Protein AF-A0A2J6S8V2-F1 (afdb_monomer_lite)

InterPro domains:
  IPR010730 Heterokaryon incompatibility [PF06985] (46-159)

Organism: Hyaloscypha variabilis (strain UAMH 11265 / GT02V1 / F) (NCBI:txid1149755)

Secondary structure (DSSP, 8-state):
-HHHHHH-HHHHS-SSSSPPBPPSEEEE-SSSS-EEEE-TT-B---EEEE----SSSSPPP---TTTHHHHHH---GGGS-HHHHHHHHHHHHTT--EEE-HHHHS-PPPPTTSPP-HHHHHHHHHHHTTHHHHHHH-SEEEE-TT-SSTTS-TTPPP-SSS-GGGGSHHHHHHHHH-SEEEEE-SS-EEEEESSEEEESS-TT-EESPPTTS---HHHHHHHHHTT---PPPS-PPPPHHHHHHHTT-

Structure (mmCIF, N/CA/C/O backbone):
data_AF-A0A2J6S8V2-F1
#
_entry.id   AF-A0A2J6S8V2-F1
#
loop_
_atom_site.group_PDB
_atom_site.id
_atom_site.type_symbol
_atom_site.label_atom_id
_atom_site.label_alt_id
_atom_site.label_comp_id
_atom_site.label_asym_id
_atom_site.label_entity_id
_atom_site.label_seq_id
_atom_site.pdbx_PDB_ins_code
_atom_site.Cartn_x
_atom_site.Cartn_y
_atom_site.Cartn_z
_atom_site.occupancy
_atom_site.B_iso_or_equiv
_atom_site.auth_seq_id
_atom_site.auth_comp_id
_atom_site.auth_asym_id
_atom_site.auth_atom_id
_atom_site.pdbx_PDB_model_num
ATOM 1 N N . MET A 1 1 ? -13.272 0.754 9.886 1.00 77.00 1 MET A N 1
ATOM 2 C CA . MET A 1 1 ? -12.650 1.834 9.078 1.00 77.00 1 MET A CA 1
ATOM 3 C C . MET A 1 1 ? -13.539 3.072 8.961 1.00 77.00 1 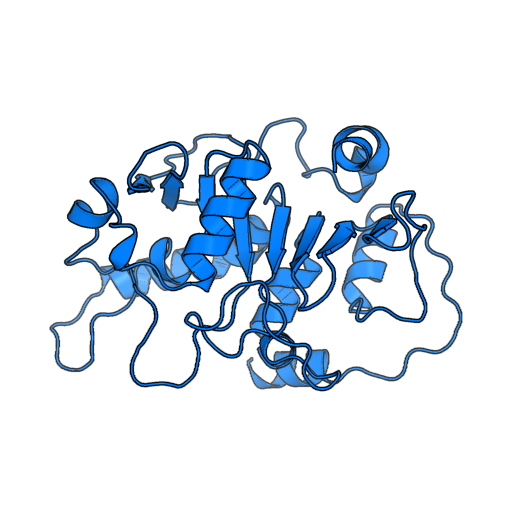MET A C 1
ATOM 5 O O . MET A 1 1 ? -13.073 4.147 9.320 1.00 77.00 1 MET A O 1
ATOM 9 N N . GLU A 1 2 ? -14.791 2.943 8.513 1.00 79.19 2 GLU A N 1
ATOM 10 C CA . GLU A 1 2 ? -15.735 4.069 8.348 1.00 79.19 2 GLU A CA 1
ATOM 11 C C . GLU A 1 2 ? -15.916 4.900 9.621 1.00 79.19 2 GLU A C 1
ATOM 13 O O . GLU A 1 2 ? -15.729 6.113 9.585 1.00 79.19 2 GLU A O 1
ATOM 18 N N . LYS A 1 3 ? -16.125 4.235 10.764 1.00 80.75 3 LYS A N 1
ATOM 19 C CA . LYS A 1 3 ? -16.177 4.874 12.086 1.00 80.75 3 LYS A CA 1
ATOM 20 C C . LYS A 1 3 ? -14.995 5.819 12.336 1.00 80.75 3 LYS A C 1
ATOM 22 O O . LYS A 1 3 ? -15.173 6.964 12.716 1.00 80.75 3 LYS A O 1
ATOM 27 N N . CYS A 1 4 ? -13.772 5.392 12.024 1.00 83.00 4 CYS A N 1
ATOM 28 C CA . CYS A 1 4 ? -12.574 6.223 12.179 1.00 83.00 4 CYS A CA 1
ATOM 29 C C . CYS A 1 4 ? -12.522 7.399 11.188 1.00 83.00 4 CYS A C 1
ATOM 31 O O . CYS A 1 4 ? -12.012 8.465 11.527 1.00 83.00 4 CYS A O 1
ATOM 33 N N . LEU A 1 5 ? -13.038 7.234 9.966 1.00 81.19 5 LEU A N 1
ATOM 34 C CA . LEU A 1 5 ? -13.148 8.334 8.998 1.00 81.19 5 LEU A CA 1
ATOM 35 C C . LEU A 1 5 ? -14.195 9.378 9.418 1.00 81.19 5 LEU A C 1
ATOM 37 O O . LEU A 1 5 ? -14.073 10.542 9.042 1.00 81.19 5 LEU A O 1
ATOM 41 N N . GLN A 1 6 ? -15.210 8.977 10.184 1.00 81.38 6 GLN A N 1
ATOM 42 C CA . GLN A 1 6 ? -16.298 9.845 10.633 1.00 81.38 6 GLN A CA 1
ATOM 43 C C . GLN A 1 6 ? -15.996 10.503 11.984 1.00 81.38 6 GLN A C 1
ATOM 45 O O . GLN A 1 6 ? -16.095 11.723 12.097 1.00 81.38 6 GLN A O 1
ATOM 50 N N . GLU A 1 7 ? -15.570 9.712 12.968 1.00 83.06 7 GLU A N 1
ATOM 51 C CA . GLU A 1 7 ? -15.480 10.106 14.379 1.00 83.06 7 GLU A CA 1
ATOM 52 C C . GLU A 1 7 ? -14.063 10.509 14.803 1.00 83.06 7 GLU A C 1
ATOM 54 O O . GLU A 1 7 ? -13.894 11.387 15.642 1.00 83.06 7 GLU A O 1
ATOM 59 N N . HIS A 1 8 ? -13.015 9.927 14.209 1.00 80.19 8 HIS A N 1
ATOM 60 C CA . HIS A 1 8 ? -11.628 10.180 14.628 1.00 80.19 8 HIS A CA 1
ATOM 61 C C . HIS A 1 8 ? -10.922 11.232 13.763 1.00 80.19 8 HIS A C 1
ATOM 63 O O . HIS A 1 8 ? -9.697 11.226 13.674 1.00 80.19 8 HIS A O 1
ATOM 69 N N . LYS A 1 9 ? -11.649 12.139 13.097 1.00 80.31 9 LYS A N 1
ATOM 70 C CA . LYS A 1 9 ? -11.055 13.108 12.152 1.00 80.31 9 LYS A CA 1
ATOM 71 C C . LYS A 1 9 ? -9.975 13.993 12.781 1.00 80.31 9 LYS A C 1
ATOM 73 O O . LYS A 1 9 ? -8.966 14.233 12.134 1.00 80.31 9 LYS A O 1
ATOM 78 N N . ALA A 1 10 ? -10.146 14.412 14.035 1.00 79.25 10 ALA A N 1
ATOM 79 C CA . ALA A 1 10 ? -9.168 15.258 14.726 1.00 79.25 10 ALA A CA 1
ATOM 80 C 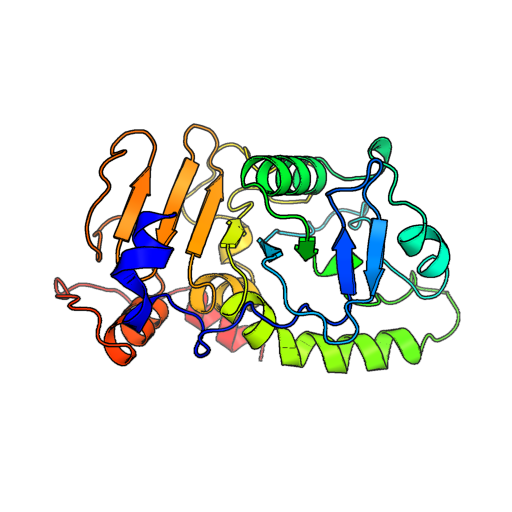C . ALA A 1 10 ? -7.798 14.572 14.918 1.00 79.25 10 ALA A C 1
ATOM 82 O O . ALA A 1 10 ? -6.769 15.235 14.868 1.00 79.25 10 ALA A O 1
ATOM 83 N N . VAL A 1 11 ? -7.783 13.242 15.082 1.00 80.50 11 VAL A N 1
ATOM 84 C CA . VAL A 1 11 ? -6.566 12.467 15.397 1.00 80.50 11 VAL A CA 1
ATOM 85 C C . VAL A 1 11 ? -6.055 11.665 14.189 1.00 80.50 11 VAL A C 1
ATOM 87 O O . VAL A 1 11 ? -4.858 11.612 13.898 1.00 80.50 11 VAL A O 1
ATOM 90 N N . CYS A 1 12 ? -6.978 11.010 13.484 1.00 80.50 12 CYS A N 1
ATOM 91 C CA . CYS A 1 12 ? -6.741 10.080 12.378 1.00 80.50 12 CYS A CA 1
ATOM 92 C C . CYS A 1 12 ? -7.087 10.670 11.000 1.00 80.50 12 CYS A C 1
ATOM 94 O O . CYS A 1 12 ? -6.970 9.970 9.987 1.00 80.50 12 CYS A O 1
ATOM 96 N N . GLY A 1 13 ? -7.606 11.897 10.936 1.00 69.81 13 GLY A N 1
ATOM 97 C CA . GLY A 1 13 ? -7.831 12.590 9.672 1.00 69.81 13 GLY A CA 1
ATOM 98 C C . GLY A 1 13 ? -6.510 12.973 9.011 1.00 69.81 13 GLY A C 1
ATOM 99 O O . GLY A 1 13 ? -5.497 13.166 9.684 1.00 69.81 13 GLY A O 1
ATOM 100 N N . ALA A 1 14 ? -6.525 13.087 7.682 1.00 57.81 14 ALA A N 1
ATOM 101 C CA . ALA A 1 14 ? -5.492 13.857 7.005 1.00 57.81 14 ALA A CA 1
ATOM 102 C C . ALA A 1 14 ? -5.584 15.306 7.502 1.00 57.81 14 ALA A C 1
ATOM 104 O O . ALA A 1 14 ? -6.670 15.780 7.833 1.00 57.81 14 ALA A O 1
ATOM 105 N N . VAL A 1 15 ? -4.467 16.031 7.499 1.00 51.06 15 VAL A N 1
ATOM 106 C CA . VAL A 1 15 ? -4.422 17.452 7.894 1.00 51.06 15 VAL A CA 1
ATOM 107 C C . VAL A 1 15 ? -5.391 18.315 7.047 1.00 51.06 15 VAL A C 1
ATOM 109 O O . VAL A 1 15 ? -5.715 19.437 7.421 1.00 51.06 15 VAL A O 1
ATOM 112 N N . SER A 1 16 ? -5.913 17.786 5.925 1.00 55.19 16 SER A N 1
ATOM 113 C CA . SER A 1 16 ? -6.876 18.444 5.035 1.00 55.19 16 SER A CA 1
ATOM 114 C C . SER A 1 16 ? -8.249 17.760 4.954 1.00 55.19 16 SER A C 1
ATOM 116 O O . SER A 1 16 ? -8.336 16.539 4.863 1.00 55.19 16 SER A O 1
ATOM 118 N N . ASN A 1 17 ? -9.310 18.565 4.793 1.00 58.75 17 ASN A N 1
ATOM 119 C CA . ASN A 1 17 ? -10.684 18.120 4.486 1.00 58.75 17 ASN A CA 1
ATOM 120 C C . ASN A 1 17 ? -10.865 17.504 3.081 1.00 58.75 17 ASN A C 1
ATOM 122 O O . ASN A 1 17 ? -11.953 17.039 2.744 1.00 58.75 17 ASN A O 1
ATOM 126 N N . PHE A 1 18 ? -9.826 17.522 2.247 1.00 64.50 18 PHE A N 1
ATOM 127 C CA . PHE A 1 18 ? -9.853 16.984 0.890 1.00 64.50 18 PHE A CA 1
ATOM 128 C C . PHE A 1 18 ? -9.202 15.599 0.832 1.00 64.50 18 PHE A C 1
ATOM 130 O O . PHE A 1 18 ? -8.339 15.299 1.661 1.00 64.50 18 PHE A O 1
ATOM 137 N N . PRO A 1 19 ? -9.545 14.767 -0.173 1.00 77.69 19 PRO A N 1
ATOM 138 C CA . PRO A 1 19 ? -8.808 13.541 -0.432 1.00 77.69 19 PRO A CA 1
ATOM 139 C C . PRO A 1 19 ? -7.309 13.833 -0.602 1.00 77.69 19 PRO A C 1
ATOM 141 O O . PRO A 1 19 ? -6.934 14.907 -1.106 1.00 77.69 19 PRO A O 1
ATOM 144 N N . PRO A 1 20 ? -6.446 12.887 -0.203 1.00 84.06 20 PRO A N 1
ATOM 145 C CA . PRO A 1 20 ? -5.012 13.087 -0.269 1.00 84.06 20 PRO A CA 1
ATOM 146 C C . PRO A 1 20 ? -4.565 13.201 -1.727 1.00 84.06 20 PRO A C 1
ATOM 148 O O . PRO A 1 20 ? -5.150 12.585 -2.625 1.00 84.06 20 PRO A O 1
ATOM 151 N N . THR A 1 21 ? -3.535 14.008 -1.970 1.00 90.19 21 THR A N 1
ATOM 152 C CA . THR A 1 21 ? -2.860 14.025 -3.270 1.00 90.19 21 THR A CA 1
ATOM 153 C C . THR A 1 21 ? -2.194 12.671 -3.476 1.00 90.19 21 THR A C 1
ATOM 155 O O . THR A 1 21 ? -1.537 12.157 -2.570 1.00 90.19 21 THR A O 1
ATOM 158 N N . LEU A 1 22 ? -2.379 12.083 -4.654 1.00 94.31 22 LEU A N 1
ATOM 159 C CA . LEU A 1 22 ? -1.731 10.829 -4.995 1.00 94.31 22 LEU A CA 1
ATOM 160 C C . LEU A 1 22 ? -0.205 11.018 -5.045 1.00 94.31 22 LEU A C 1
ATOM 162 O O . LEU A 1 22 ? 0.267 12.066 -5.502 1.00 94.31 22 LEU A O 1
ATOM 166 N N . PRO A 1 23 ? 0.566 9.993 -4.648 1.00 94.88 23 PRO A N 1
ATOM 167 C CA . PRO A 1 23 ? 1.981 9.897 -4.979 1.00 94.88 23 PRO A CA 1
ATOM 168 C C . PRO A 1 23 ? 2.248 10.118 -6.473 1.00 94.88 23 PRO A C 1
ATOM 170 O O . PRO A 1 23 ? 1.352 9.954 -7.311 1.00 94.88 23 PRO A O 1
ATOM 173 N N . LYS A 1 24 ? 3.502 10.440 -6.829 1.00 95.12 24 LYS A N 1
ATOM 174 C CA . LYS A 1 24 ? 3.907 10.695 -8.227 1.00 95.12 24 LYS A CA 1
ATOM 175 C C . LYS A 1 24 ? 3.444 9.575 -9.158 1.00 95.12 24 LYS A C 1
ATOM 177 O O . LYS A 1 24 ? 2.973 9.844 -10.263 1.00 95.12 24 LYS A O 1
ATOM 182 N N . ARG A 1 25 ? 3.531 8.329 -8.686 1.00 96.50 25 ARG A N 1
ATOM 183 C CA . ARG A 1 25 ? 2.981 7.134 -9.332 1.00 96.50 25 ARG A CA 1
ATOM 184 C C . ARG A 1 25 ? 2.253 6.267 -8.314 1.00 96.50 25 ARG A C 1
ATOM 186 O O . ARG A 1 25 ? 2.695 6.142 -7.178 1.00 96.50 25 ARG A O 1
ATOM 193 N N . VAL A 1 26 ? 1.167 5.649 -8.752 1.00 97.19 26 VAL A N 1
ATOM 194 C CA . VAL A 1 26 ? 0.395 4.640 -8.017 1.00 97.19 26 VAL A CA 1
ATOM 195 C C . VAL A 1 26 ? -0.016 3.537 -8.979 1.00 97.19 26 VAL A C 1
ATOM 197 O O . VAL A 1 26 ? -0.042 3.742 -10.184 1.00 97.19 26 VAL A O 1
ATOM 200 N N . ILE A 1 27 ? -0.376 2.371 -8.475 1.00 97.88 27 ILE A N 1
ATOM 201 C CA . ILE A 1 27 ? -0.973 1.295 -9.259 1.00 97.88 27 ILE A CA 1
ATOM 202 C C . ILE A 1 27 ? -2.484 1.525 -9.287 1.00 97.88 27 ILE A C 1
ATOM 204 O O . ILE A 1 27 ? -3.128 1.561 -8.240 1.00 97.88 27 ILE A O 1
ATOM 208 N N . ASN A 1 28 ? -3.059 1.684 -10.475 1.00 97.81 28 ASN A N 1
ATOM 209 C CA . ASN A 1 28 ? -4.493 1.590 -10.689 1.00 97.81 28 ASN A CA 1
ATOM 210 C C . ASN A 1 28 ? -4.905 0.120 -10.589 1.00 97.81 28 ASN A C 1
ATOM 212 O O . ASN A 1 28 ? -4.615 -0.676 -11.479 1.00 97.81 28 ASN A O 1
ATOM 216 N N . VAL A 1 29 ? -5.582 -0.232 -9.500 1.00 97.81 29 VAL A N 1
ATOM 217 C CA . VAL A 1 29 ? -6.100 -1.586 -9.282 1.00 97.81 29 VAL A CA 1
ATOM 218 C C . VAL A 1 29 ? -7.540 -1.740 -9.760 1.00 97.81 29 VAL A C 1
ATOM 220 O O . VAL A 1 29 ? -8.054 -2.851 -9.770 1.00 97.81 29 VAL A O 1
ATOM 223 N N . ALA A 1 30 ? -8.203 -0.654 -10.169 1.00 95.88 30 ALA A N 1
ATOM 224 C CA . ALA A 1 30 ? -9.542 -0.731 -10.749 1.00 95.88 30 ALA A CA 1
ATOM 225 C C . ALA A 1 30 ? -9.530 -1.252 -12.198 1.00 95.88 30 ALA A C 1
ATOM 227 O O . ALA A 1 30 ? -10.572 -1.673 -12.692 1.00 95.88 30 ALA A O 1
ATOM 228 N N . SER A 1 31 ? -8.378 -1.221 -12.877 1.00 93.50 31 SER A N 1
ATOM 229 C CA . SER A 1 31 ? -8.191 -1.911 -14.155 1.00 93.50 31 SER A CA 1
ATOM 230 C C . SER A 1 31 ? -7.871 -3.389 -13.941 1.00 93.50 31 SER A C 1
ATOM 232 O O . SER A 1 31 ? -7.362 -3.779 -12.885 1.00 93.50 31 SER A O 1
ATOM 234 N N . ASP A 1 32 ? -8.142 -4.197 -14.963 1.00 94.06 32 ASP A N 1
ATOM 235 C CA . ASP A 1 32 ? -7.747 -5.600 -15.008 1.00 94.06 32 ASP A CA 1
ATOM 236 C C . ASP A 1 32 ? -7.121 -5.921 -16.380 1.00 94.06 32 ASP A C 1
ATOM 238 O O . ASP A 1 32 ? -7.818 -5.830 -17.393 1.00 94.06 32 ASP A O 1
ATOM 242 N N . PRO A 1 33 ? -5.806 -6.209 -16.452 1.00 96.00 33 PRO A N 1
ATOM 243 C CA . PRO A 1 33 ? -4.849 -6.246 -15.341 1.00 96.00 33 PRO A CA 1
ATOM 244 C C . PRO A 1 33 ? -4.610 -4.860 -14.692 1.00 96.00 33 PRO A C 1
ATOM 246 O O . PRO A 1 33 ? -4.893 -3.820 -15.303 1.00 96.00 33 PRO A O 1
ATOM 249 N N . PRO A 1 34 ? -4.073 -4.804 -13.456 1.00 97.62 34 PRO A N 1
ATOM 250 C CA . PRO A 1 34 ? -3.647 -3.546 -12.843 1.00 97.62 34 PRO A CA 1
ATOM 251 C C . PRO A 1 34 ? -2.609 -2.822 -13.706 1.00 97.62 34 PRO A C 1
ATOM 253 O O . PRO A 1 34 ? -1.865 -3.465 -14.442 1.00 97.62 34 PRO A O 1
ATOM 256 N N . SER A 1 35 ? -2.501 -1.501 -13.602 1.00 97.75 35 SER A N 1
ATOM 257 C CA . SER A 1 35 ? -1.498 -0.729 -14.350 1.00 97.75 35 SER A CA 1
ATOM 258 C C . SER A 1 35 ? -0.896 0.398 -13.523 1.00 97.75 35 SER A C 1
ATOM 260 O O . SER A 1 35 ? -1.496 0.879 -12.564 1.00 97.75 35 SER A O 1
ATOM 262 N N . LEU A 1 36 ? 0.316 0.828 -13.864 1.00 97.50 36 LEU A N 1
ATOM 263 C CA . LEU A 1 36 ? 0.933 1.993 -13.245 1.00 97.50 36 LEU A CA 1
ATOM 264 C C . LEU A 1 36 ? 0.264 3.272 -13.770 1.00 97.50 36 LEU A C 1
ATOM 266 O O . LEU A 1 36 ? 0.101 3.474 -14.967 1.00 97.50 36 LEU A O 1
ATOM 270 N N . TYR A 1 37 ? -0.110 4.159 -12.866 1.00 96.88 37 TYR A N 1
ATOM 271 C CA . TYR A 1 37 ? -0.769 5.422 -13.150 1.00 96.88 37 TYR A CA 1
ATOM 272 C C . TYR A 1 37 ? 0.086 6.573 -12.625 1.00 96.88 37 TYR A C 1
ATOM 274 O O . TYR A 1 37 ? 0.479 6.593 -11.457 1.00 96.88 37 TYR A O 1
ATOM 282 N N . ILE A 1 38 ? 0.366 7.550 -13.488 1.00 95.44 38 ILE A N 1
ATOM 283 C CA . ILE A 1 38 ? 1.112 8.756 -13.119 1.00 95.44 38 ILE A CA 1
ATOM 284 C C . ILE A 1 38 ? 0.122 9.751 -12.506 1.00 95.44 38 ILE A C 1
ATOM 286 O O . ILE A 1 38 ? -0.787 10.247 -13.170 1.00 95.44 38 ILE A O 1
ATOM 290 N N . GLY A 1 39 ? 0.287 9.995 -11.206 1.00 78.81 39 GLY A N 1
ATOM 291 C CA . GLY A 1 39 ? -0.690 10.646 -10.338 1.00 78.81 39 GLY A CA 1
ATOM 292 C C . GLY A 1 39 ? -0.930 12.128 -10.615 1.00 78.81 39 GLY A C 1
ATOM 293 O O . GLY A 1 39 ? -1.979 12.621 -10.217 1.00 78.81 39 GLY A O 1
ATOM 294 N N . SER A 1 40 ? 0.004 12.825 -11.277 1.00 75.88 40 SER A N 1
ATOM 295 C CA . SER A 1 40 ? -0.051 14.235 -11.721 1.00 75.88 40 SER A CA 1
ATOM 296 C C . SER A 1 40 ? -0.999 15.155 -10.924 1.00 75.88 40 SER A C 1
ATOM 298 O O . SER A 1 40 ? -1.896 15.774 -11.490 1.00 75.88 40 SER A O 1
ATOM 300 N N . GLY A 1 41 ? -0.836 15.231 -9.595 1.00 79.88 41 GLY A N 1
ATOM 301 C CA . GLY A 1 41 ? -1.599 16.144 -8.725 1.00 79.88 41 GLY A CA 1
ATOM 302 C C . GLY A 1 41 ? -3.057 15.753 -8.438 1.00 79.88 41 GLY A C 1
ATOM 303 O O . GLY A 1 41 ? -3.764 16.488 -7.746 1.00 79.88 41 GLY A O 1
ATOM 304 N N . LYS A 1 42 ? -3.525 14.599 -8.924 1.00 91.06 42 LYS A N 1
ATOM 305 C CA . LYS A 1 42 ? -4.866 14.078 -8.642 1.00 91.06 42 LYS A CA 1
ATOM 306 C C . LYS A 1 42 ? -5.038 13.818 -7.147 1.00 91.06 42 LYS A C 1
ATOM 308 O O . LYS A 1 42 ? -4.146 13.286 -6.493 1.00 91.06 42 LYS A O 1
ATOM 313 N N . ARG A 1 43 ? -6.223 14.133 -6.623 1.00 91.25 43 ARG A N 1
ATOM 314 C CA . ARG A 1 43 ? -6.618 13.848 -5.238 1.00 91.25 43 ARG A CA 1
ATOM 315 C C . ARG A 1 43 ? -7.597 12.685 -5.192 1.00 91.25 43 ARG A C 1
ATOM 317 O O . ARG A 1 43 ? -8.661 12.754 -5.804 1.00 91.25 43 ARG A O 1
ATOM 324 N N . CYS A 1 44 ? -7.236 11.604 -4.508 1.00 91.62 44 CYS A N 1
ATOM 325 C CA . CYS A 1 44 ? -8.066 10.404 -4.407 1.00 91.62 44 CYS A CA 1
ATOM 326 C C . CYS A 1 44 ? -7.594 9.520 -3.241 1.00 91.62 44 CYS A C 1
ATOM 328 O O . CYS A 1 44 ? -6.396 9.504 -2.964 1.00 91.62 44 CYS A O 1
ATOM 330 N N . PRO A 1 45 ? -8.483 8.755 -2.582 1.00 92.56 45 PRO A N 1
ATOM 331 C CA . PRO A 1 45 ? -8.064 7.711 -1.654 1.00 92.56 45 PRO A CA 1
ATOM 332 C C . PRO A 1 45 ? -7.117 6.704 -2.316 1.00 92.56 45 PRO A C 1
ATOM 334 O O . PRO A 1 45 ? -7.339 6.279 -3.453 1.00 92.56 45 PRO A O 1
ATOM 337 N N . TYR A 1 46 ? -6.088 6.300 -1.580 1.00 95.38 46 TYR A N 1
ATOM 338 C CA . TYR A 1 46 ? -5.166 5.241 -1.976 1.00 95.38 46 TYR A CA 1
ATOM 339 C C . TYR A 1 46 ? -4.739 4.423 -0.759 1.00 95.38 46 TYR A C 1
ATOM 341 O O . TYR A 1 46 ? -4.716 4.927 0.369 1.00 95.38 46 TYR A O 1
ATOM 349 N N . ALA A 1 47 ? -4.423 3.158 -1.006 1.00 95.81 47 ALA A N 1
ATOM 350 C CA . ALA A 1 47 ? -3.787 2.272 -0.050 1.00 95.81 47 ALA A CA 1
ATOM 351 C C . ALA A 1 47 ? -2.275 2.246 -0.297 1.00 95.81 47 ALA A C 1
ATOM 353 O O . ALA A 1 47 ? -1.814 2.538 -1.403 1.00 95.81 47 ALA A O 1
ATOM 354 N N . ILE A 1 48 ? -1.506 1.869 0.714 1.00 95.56 48 ILE A N 1
ATOM 355 C CA . ILE A 1 48 ? -0.059 1.682 0.611 1.00 95.56 48 ILE A CA 1
ATOM 356 C C . ILE A 1 48 ? 0.331 0.317 1.179 1.00 95.56 48 ILE A C 1
ATOM 358 O O . ILE A 1 48 ? -0.248 -0.115 2.173 1.00 95.56 48 ILE A O 1
ATOM 362 N N . LEU A 1 49 ? 1.266 -0.387 0.538 1.00 93.50 49 LEU A N 1
ATOM 363 C CA . LEU A 1 49 ? 1.750 -1.691 0.995 1.00 93.50 49 LEU A CA 1
ATOM 364 C C . LEU A 1 49 ? 3.094 -1.553 1.718 1.00 93.50 49 LEU A C 1
ATOM 366 O O . LEU A 1 49 ? 4.110 -1.265 1.084 1.00 93.50 49 LEU A O 1
ATOM 370 N N . SER A 1 50 ? 3.107 -1.878 3.007 1.00 89.00 50 SER A N 1
ATOM 371 C CA . SER A 1 50 ? 4.325 -2.090 3.789 1.00 89.00 50 SER A CA 1
ATOM 372 C C . SER A 1 50 ? 4.689 -3.578 3.779 1.00 89.00 50 SER A C 1
ATOM 374 O O . SER A 1 50 ? 3.927 -4.433 4.242 1.00 89.00 50 SER A O 1
ATOM 376 N N . HIS A 1 51 ? 5.839 -3.912 3.188 1.00 84.62 51 HIS A N 1
ATOM 377 C CA . HIS A 1 51 ? 6.263 -5.299 2.973 1.00 84.62 51 HIS A CA 1
ATOM 378 C C . HIS A 1 51 ? 7.787 -5.449 2.944 1.00 84.62 51 HIS A C 1
ATOM 380 O O . HIS A 1 51 ? 8.523 -4.513 2.622 1.00 84.62 51 HIS A O 1
ATOM 386 N N . CYS A 1 52 ? 8.279 -6.656 3.234 1.00 77.69 52 CYS A N 1
ATOM 387 C CA . CYS A 1 52 ? 9.691 -6.995 3.098 1.00 77.69 52 CYS A CA 1
ATOM 388 C C . CYS A 1 52 ? 9.994 -7.518 1.686 1.00 77.69 52 CYS A C 1
ATOM 390 O O . CYS A 1 52 ? 9.458 -8.541 1.282 1.00 77.69 52 CYS A O 1
ATOM 392 N N . TRP A 1 53 ? 10.933 -6.880 0.980 1.00 72.50 53 TRP A N 1
ATOM 393 C CA . TRP A 1 53 ? 11.357 -7.285 -0.372 1.00 72.50 53 TRP A CA 1
ATOM 394 C C . TRP A 1 53 ? 12.081 -8.649 -0.422 1.00 72.50 53 TRP A C 1
ATOM 396 O O . TRP A 1 53 ? 12.310 -9.197 -1.498 1.00 72.50 53 TRP A O 1
ATOM 406 N N . GLY A 1 54 ? 12.499 -9.193 0.729 1.00 65.75 54 GLY A N 1
ATOM 407 C CA . GLY A 1 54 ? 13.295 -10.422 0.818 1.00 65.75 54 GLY A CA 1
ATOM 408 C C . GLY A 1 54 ? 14.792 -10.253 0.529 1.00 65.75 54 GLY A C 1
ATOM 409 O O . GLY A 1 54 ? 15.258 -9.221 0.049 1.00 65.75 54 GLY A O 1
ATOM 410 N N . ARG A 1 55 ? 15.583 -11.291 0.851 1.00 61.22 55 ARG A N 1
ATOM 411 C CA . ARG A 1 55 ? 17.044 -11.354 0.588 1.00 61.22 55 ARG A CA 1
ATOM 412 C C . ARG A 1 55 ? 17.420 -12.226 -0.619 1.00 61.22 55 ARG A C 1
ATOM 414 O O . ARG A 1 55 ? 18.597 -12.314 -0.963 1.00 61.22 55 ARG A O 1
ATOM 421 N N . ASN A 1 56 ? 16.450 -12.895 -1.240 1.00 54.16 56 ASN A N 1
ATOM 422 C CA . ASN A 1 56 ? 16.700 -13.873 -2.297 1.00 54.16 56 ASN A CA 1
ATOM 423 C C . ASN A 1 56 ? 16.933 -13.227 -3.676 1.00 54.16 56 ASN A C 1
ATOM 425 O O . ASN A 1 56 ? 16.580 -12.078 -3.931 1.00 54.16 56 ASN A O 1
ATOM 429 N N . LYS A 1 57 ? 17.539 -13.999 -4.595 1.00 46.03 57 LYS A N 1
ATOM 430 C CA . LYS A 1 57 ? 17.888 -13.582 -5.973 1.00 46.03 57 LYS A CA 1
ATOM 431 C C . LYS A 1 57 ? 16.677 -13.183 -6.835 1.00 46.03 57 LYS A C 1
ATOM 433 O O . LYS A 1 57 ? 16.852 -12.509 -7.852 1.00 46.03 57 LYS A O 1
ATOM 438 N N . LEU A 1 58 ? 15.468 -13.567 -6.428 1.00 53.25 58 LEU A N 1
ATOM 439 C CA . LEU A 1 58 ? 14.202 -13.119 -7.001 1.00 53.25 58 LEU A CA 1
ATOM 440 C C . LEU A 1 58 ? 13.837 -11.769 -6.370 1.00 53.25 58 LEU A C 1
ATOM 442 O O . LEU A 1 58 ? 13.008 -11.697 -5.472 1.00 53.25 58 LEU A O 1
ATOM 446 N N . LYS A 1 59 ? 14.521 -10.698 -6.790 1.00 58.28 59 LYS A N 1
ATOM 447 C CA . LYS A 1 59 ? 14.128 -9.336 -6.401 1.00 58.28 59 LYS A CA 1
ATOM 448 C C . LYS A 1 59 ? 12.662 -9.101 -6.800 1.00 58.28 59 LYS A C 1
ATOM 450 O O . LYS A 1 59 ? 12.276 -9.611 -7.858 1.00 58.28 59 LYS A O 1
ATOM 455 N N . PRO A 1 60 ? 11.891 -8.309 -6.033 1.00 66.88 60 PRO A N 1
ATOM 456 C CA . PRO A 1 60 ? 10.529 -7.956 -6.411 1.00 66.88 60 PRO A CA 1
ATOM 457 C C . PRO A 1 60 ? 10.467 -7.428 -7.841 1.00 66.88 60 PRO A C 1
ATOM 459 O O . PRO A 1 60 ? 11.430 -6.824 -8.345 1.00 66.88 60 PRO A O 1
ATOM 462 N N . ILE A 1 61 ? 9.324 -7.646 -8.497 1.00 86.75 61 ILE A N 1
ATOM 463 C CA . ILE A 1 61 ? 9.055 -6.947 -9.750 1.00 86.75 61 ILE A CA 1
ATOM 464 C C . ILE A 1 61 ? 9.175 -5.450 -9.486 1.00 86.75 61 ILE A C 1
ATOM 466 O O . ILE A 1 61 ? 8.710 -4.935 -8.475 1.00 86.75 61 ILE A O 1
ATOM 470 N N . ARG A 1 62 ? 9.869 -4.764 -10.385 1.00 90.50 62 ARG A N 1
ATOM 471 C CA . ARG A 1 62 ? 10.250 -3.376 -10.179 1.00 90.50 62 ARG A CA 1
ATOM 472 C C . ARG A 1 62 ? 10.100 -2.566 -11.439 1.00 90.50 62 ARG A C 1
ATOM 474 O O . ARG A 1 62 ? 10.304 -3.084 -12.545 1.00 90.50 62 ARG A O 1
ATOM 481 N N . THR A 1 63 ? 9.799 -1.296 -11.242 1.00 93.62 63 THR A N 1
ATOM 482 C CA . THR A 1 63 ? 9.747 -0.331 -12.329 1.00 93.62 63 THR A CA 1
ATOM 483 C C . THR A 1 63 ? 11.145 0.217 -12.569 1.00 93.62 63 THR A C 1
ATOM 485 O O . THR A 1 63 ? 11.801 0.692 -11.648 1.00 93.62 63 THR A O 1
ATOM 488 N N . THR A 1 64 ? 11.620 0.118 -13.802 1.00 93.25 64 THR A N 1
ATOM 489 C CA . THR A 1 64 ? 12.867 0.725 -14.281 1.00 93.25 64 THR A CA 1
ATOM 490 C C . THR A 1 64 ? 12.540 1.615 -15.470 1.00 93.25 64 THR A C 1
ATOM 492 O O . THR A 1 64 ? 11.449 1.524 -16.038 1.00 93.25 64 THR A O 1
ATOM 495 N N . SER A 1 65 ? 13.491 2.446 -15.889 1.00 91.81 65 SER A N 1
ATOM 496 C CA . SER A 1 65 ? 13.317 3.318 -17.055 1.00 91.81 65 SER A CA 1
ATOM 497 C C . SER A 1 65 ? 12.935 2.529 -18.315 1.00 91.81 65 SER A C 1
ATOM 499 O O . SER A 1 65 ? 12.128 2.988 -19.114 1.00 91.81 65 SER A O 1
ATOM 501 N N . ASP A 1 66 ? 13.433 1.294 -18.435 1.00 91.56 66 ASP A N 1
ATOM 502 C CA . ASP A 1 66 ? 13.202 0.420 -19.593 1.00 91.56 66 ASP A CA 1
ATOM 503 C C . ASP A 1 66 ? 11.772 -0.129 -19.666 1.00 91.56 66 ASP A C 1
ATOM 505 O O . ASP A 1 66 ? 11.284 -0.413 -20.753 1.00 91.56 66 ASP A O 1
ATOM 509 N N . ASN A 1 67 ? 11.103 -0.310 -18.522 1.00 93.62 67 ASN A N 1
ATOM 510 C CA . ASN A 1 67 ? 9.787 -0.954 -18.471 1.00 93.62 67 ASN A CA 1
ATOM 511 C C . ASN A 1 67 ? 8.660 -0.018 -18.016 1.00 93.62 67 ASN A C 1
ATOM 513 O O . ASN A 1 67 ? 7.505 -0.437 -18.003 1.00 93.62 67 ASN A O 1
ATOM 517 N N . LEU A 1 68 ? 8.963 1.241 -17.679 1.00 95.12 68 LEU A N 1
ATOM 518 C CA . LEU A 1 68 ? 7.990 2.221 -17.194 1.00 95.12 68 LEU A CA 1
ATOM 519 C C . LEU A 1 68 ? 6.784 2.357 -18.136 1.00 95.12 68 LEU A C 1
ATOM 521 O O . LEU A 1 68 ? 5.643 2.303 -17.683 1.00 95.12 68 LEU A O 1
ATOM 525 N N . SER A 1 69 ? 7.038 2.488 -19.441 1.00 96.75 69 SER A N 1
ATOM 526 C CA . SER A 1 69 ? 5.982 2.609 -20.457 1.00 96.75 69 SER A CA 1
ATOM 527 C C . SER A 1 69 ? 5.061 1.388 -20.477 1.00 96.75 69 SER A C 1
ATOM 529 O O . SER A 1 69 ? 3.839 1.526 -20.508 1.00 96.75 69 SER A O 1
ATOM 531 N N . ASP A 1 70 ? 5.627 0.185 -20.381 1.00 96.38 70 ASP A N 1
ATOM 532 C CA . ASP A 1 70 ? 4.843 -1.050 -20.386 1.00 96.38 70 ASP A CA 1
ATOM 533 C C . ASP A 1 70 ? 4.056 -1.229 -19.089 1.00 96.38 70 ASP A C 1
ATOM 535 O O . ASP A 1 70 ? 2.886 -1.602 -19.138 1.00 96.38 70 ASP A O 1
ATOM 539 N N . ARG A 1 71 ? 4.637 -0.853 -17.940 1.00 96.31 71 ARG A N 1
ATOM 540 C CA . ARG A 1 71 ? 3.938 -0.841 -16.645 1.00 96.31 71 ARG A CA 1
ATOM 541 C C . ARG A 1 71 ? 2.725 0.083 -16.662 1.00 96.31 71 ARG A C 1
ATOM 543 O O . ARG A 1 71 ? 1.719 -0.252 -16.041 1.00 96.31 71 ARG A O 1
ATOM 550 N N . CYS A 1 72 ? 2.795 1.207 -17.377 1.00 97.19 72 CYS A N 1
ATOM 551 C CA . CYS A 1 72 ? 1.657 2.113 -17.542 1.00 97.19 72 CYS A CA 1
ATOM 552 C C . CYS A 1 72 ? 0.517 1.512 -18.376 1.00 97.19 72 CYS A C 1
ATOM 554 O O . CYS A 1 72 ? -0.638 1.895 -18.195 1.00 97.19 72 CYS A O 1
ATOM 556 N N . LYS A 1 73 ? 0.818 0.560 -19.267 1.00 97.19 73 LYS A N 1
ATOM 557 C CA . LYS A 1 73 ? -0.200 -0.171 -20.034 1.00 97.19 73 LYS A CA 1
ATOM 558 C C . LYS A 1 73 ? -0.814 -1.282 -19.190 1.00 97.19 73 LYS A C 1
ATOM 560 O O . LYS A 1 73 ? -2.032 -1.371 -19.090 1.00 97.19 73 LYS A O 1
ATOM 565 N N . ALA A 1 74 ? 0.032 -2.116 -18.589 1.00 97.19 74 ALA A N 1
ATOM 566 C CA . ALA A 1 74 ? -0.388 -3.254 -17.788 1.00 97.19 74 ALA A CA 1
ATOM 567 C C . ALA A 1 74 ? 0.738 -3.761 -16.880 1.00 97.19 74 ALA A C 1
ATOM 569 O O . ALA A 1 74 ? 1.925 -3.746 -17.209 1.00 97.19 74 ALA A O 1
ATOM 570 N N . ILE A 1 75 ? 0.339 -4.311 -15.744 1.00 96.62 75 ILE A N 1
ATOM 571 C CA . ILE A 1 75 ? 1.146 -5.145 -14.870 1.00 96.62 75 ILE A CA 1
ATOM 572 C C . ILE A 1 75 ? 0.447 -6.506 -14.838 1.00 96.62 75 ILE A C 1
ATOM 574 O O . ILE A 1 75 ? -0.523 -6.656 -14.095 1.00 96.62 75 ILE A O 1
ATOM 578 N N . PRO A 1 76 ? 0.896 -7.480 -15.653 1.00 95.25 76 PRO A N 1
ATOM 579 C CA . PRO A 1 76 ? 0.271 -8.797 -15.699 1.00 95.25 76 PRO A CA 1
ATOM 580 C C . PRO A 1 76 ? 0.173 -9.431 -14.307 1.00 95.25 76 PRO A C 1
ATOM 582 O O . PRO A 1 76 ? 1.099 -9.327 -13.498 1.00 95.25 76 PRO A O 1
ATOM 585 N N . TRP A 1 77 ? -0.962 -10.065 -14.025 1.00 93.56 77 TRP A N 1
ATOM 586 C CA . TRP A 1 77 ? -1.268 -10.635 -12.710 1.00 93.56 77 TRP A CA 1
ATOM 587 C C . TRP A 1 77 ? -0.293 -11.755 -12.329 1.00 93.56 77 TRP A C 1
ATOM 589 O O . TRP A 1 77 ? 0.221 -11.832 -11.218 1.00 93.56 77 TRP A O 1
ATOM 599 N N . ASP A 1 78 ? 0.015 -12.581 -13.311 1.00 91.25 78 ASP A N 1
ATOM 600 C CA . ASP A 1 78 ? 0.832 -13.785 -13.279 1.00 91.25 78 ASP A CA 1
ATOM 601 C C . ASP A 1 78 ? 2.321 -13.509 -13.017 1.00 91.25 78 ASP A C 1
ATOM 603 O O . ASP A 1 78 ? 3.043 -14.399 -12.571 1.00 91.25 78 ASP A O 1
ATOM 607 N N . ILE A 1 79 ? 2.776 -12.261 -13.187 1.00 89.56 79 ILE A N 1
ATOM 608 C CA . ILE A 1 79 ? 4.118 -11.842 -12.756 1.00 89.56 79 ILE A CA 1
ATOM 609 C C . ILE A 1 79 ? 4.125 -11.160 -11.383 1.00 89.56 79 ILE A C 1
ATOM 611 O O . ILE A 1 79 ? 5.205 -10.888 -10.854 1.00 89.56 79 ILE A O 1
ATOM 615 N N . MET A 1 80 ? 2.960 -10.826 -10.815 1.00 91.12 80 MET A N 1
ATOM 616 C CA . MET A 1 80 ? 2.890 -10.234 -9.481 1.00 91.12 80 MET A CA 1
ATOM 617 C C . MET A 1 80 ? 3.189 -11.302 -8.423 1.00 91.12 80 MET A C 1
ATOM 619 O O . MET A 1 80 ? 2.552 -12.356 -8.427 1.00 91.12 80 MET A O 1
ATOM 623 N N . PRO A 1 81 ? 4.101 -11.031 -7.475 1.00 90.06 81 PRO A N 1
ATOM 624 C CA . PRO A 1 81 ? 4.278 -11.873 -6.301 1.00 90.06 81 PRO A CA 1
ATOM 625 C C . PRO A 1 81 ? 2.987 -11.997 -5.486 1.00 90.06 81 PRO A C 1
ATOM 627 O O . PRO A 1 81 ? 2.127 -11.111 -5.526 1.00 90.06 81 PRO A O 1
ATOM 630 N N . LYS A 1 82 ? 2.872 -13.065 -4.691 1.00 89.94 82 LYS A N 1
ATOM 631 C CA . LYS A 1 82 ? 1.665 -13.343 -3.903 1.00 89.94 82 LYS A CA 1
ATOM 632 C C . LYS A 1 82 ? 1.302 -12.191 -2.961 1.00 89.94 82 LYS A C 1
ATOM 634 O O . LYS A 1 82 ? 0.136 -11.814 -2.902 1.00 89.94 82 LYS A O 1
ATOM 639 N N . THR A 1 83 ? 2.286 -11.561 -2.314 1.00 90.06 83 THR A N 1
ATOM 640 C CA . THR A 1 83 ? 2.055 -10.392 -1.445 1.00 90.06 83 THR A CA 1
ATOM 641 C C . THR A 1 83 ? 1.433 -9.222 -2.213 1.00 90.06 83 THR A C 1
ATOM 643 O O . THR A 1 83 ? 0.581 -8.511 -1.686 1.00 90.06 83 THR A O 1
ATOM 646 N N . TYR A 1 84 ? 1.799 -9.035 -3.483 1.00 93.00 84 TYR A N 1
ATOM 647 C CA . TYR A 1 84 ? 1.267 -7.939 -4.298 1.00 93.00 84 TYR A CA 1
ATOM 648 C C . TYR A 1 84 ? -0.150 -8.268 -4.770 1.00 93.00 84 TYR A C 1
ATOM 650 O O . TYR A 1 84 ? -1.019 -7.401 -4.729 1.00 93.00 84 TYR A O 1
ATOM 658 N N . GLN A 1 85 ? -0.410 -9.525 -5.144 1.00 94.44 85 GLN A N 1
ATOM 659 C CA . GLN A 1 85 ? -1.755 -10.003 -5.481 1.00 94.44 85 GLN A CA 1
ATOM 660 C C . GLN A 1 85 ? -2.727 -9.846 -4.302 1.00 94.44 85 GLN A C 1
ATOM 662 O O . GLN A 1 85 ? -3.849 -9.363 -4.479 1.00 94.44 85 GLN A O 1
ATOM 667 N N . ASP A 1 86 ? -2.290 -10.202 -3.092 1.00 93.25 86 ASP A N 1
ATOM 668 C CA . ASP A 1 86 ? -3.085 -10.047 -1.871 1.00 93.25 86 ASP A CA 1
ATOM 669 C C . ASP A 1 86 ? -3.353 -8.565 -1.576 1.00 93.25 86 ASP A C 1
ATOM 671 O O . ASP A 1 86 ? -4.496 -8.187 -1.322 1.00 93.25 86 ASP A O 1
ATOM 675 N N . ALA A 1 87 ? -2.340 -7.702 -1.707 1.00 94.81 87 ALA A N 1
ATOM 676 C CA . ALA A 1 87 ? -2.497 -6.260 -1.529 1.00 94.81 87 ALA A CA 1
ATOM 677 C C . ALA A 1 87 ? -3.465 -5.641 -2.552 1.00 94.81 87 ALA A C 1
ATOM 679 O O . ALA A 1 87 ? -4.308 -4.819 -2.185 1.00 94.81 87 ALA A O 1
ATOM 680 N N . VAL A 1 88 ? -3.398 -6.050 -3.825 1.00 96.56 88 VAL A N 1
ATOM 681 C CA . VAL A 1 88 ? -4.352 -5.628 -4.866 1.00 96.56 88 VAL A CA 1
ATOM 682 C C . VAL A 1 88 ? -5.767 -6.085 -4.514 1.00 96.56 88 VAL A C 1
ATOM 684 O O . VAL A 1 88 ? -6.702 -5.285 -4.575 1.00 96.56 88 VAL A O 1
ATOM 687 N N . THR A 1 89 ? -5.923 -7.342 -4.097 1.00 95.56 89 THR A N 1
ATOM 688 C CA . THR A 1 89 ? -7.217 -7.923 -3.710 1.00 95.56 89 THR A CA 1
ATOM 689 C C . THR A 1 89 ? -7.823 -7.188 -2.517 1.00 95.56 89 THR A C 1
ATOM 691 O O . THR A 1 89 ? -8.977 -6.766 -2.579 1.00 95.56 89 THR A O 1
ATOM 694 N N . ALA A 1 90 ? -7.035 -6.951 -1.465 1.00 93.50 90 ALA A N 1
ATOM 695 C CA . ALA A 1 90 ? -7.459 -6.198 -0.290 1.00 93.50 90 ALA A CA 1
ATOM 696 C C . ALA A 1 90 ? -7.842 -4.755 -0.649 1.00 93.50 90 ALA A C 1
ATOM 698 O O . ALA A 1 90 ? -8.880 -4.260 -0.218 1.00 93.50 90 ALA A O 1
ATOM 699 N N . THR A 1 91 ? -7.051 -4.093 -1.497 1.00 96.12 91 THR A N 1
ATOM 700 C CA . THR A 1 91 ? -7.333 -2.719 -1.941 1.00 96.12 91 THR A CA 1
ATOM 701 C C . THR A 1 91 ? -8.653 -2.639 -2.716 1.00 96.12 91 THR A C 1
ATOM 703 O O . THR A 1 91 ? -9.476 -1.766 -2.431 1.00 96.12 91 THR A O 1
ATOM 706 N N . ARG A 1 92 ? -8.898 -3.586 -3.637 1.00 95.75 92 ARG A N 1
ATOM 707 C CA . ARG A 1 92 ? -10.172 -3.715 -4.368 1.00 95.75 92 ARG A CA 1
ATOM 708 C C . ARG A 1 92 ? -11.341 -3.980 -3.411 1.00 95.75 92 ARG A C 1
ATOM 710 O O . ARG A 1 92 ? -12.365 -3.310 -3.516 1.00 95.75 92 ARG A O 1
ATOM 717 N N . GLY A 1 93 ? -11.176 -4.893 -2.451 1.00 93.44 93 GLY A N 1
ATOM 718 C CA . GLY A 1 93 ? -12.194 -5.223 -1.444 1.00 93.44 93 GLY A CA 1
ATOM 719 C C . GLY A 1 93 ? -12.553 -4.056 -0.517 1.00 93.44 93 GLY A C 1
ATOM 720 O O . GLY A 1 93 ? -13.694 -3.942 -0.084 1.00 93.44 93 GLY A O 1
ATOM 721 N N . LEU A 1 94 ? -11.611 -3.140 -0.277 1.00 90.31 94 LEU A N 1
ATOM 722 C CA . LEU A 1 94 ? -11.832 -1.888 0.458 1.00 90.31 94 LEU A CA 1
ATOM 723 C C . LEU A 1 94 ? -12.418 -0.760 -0.412 1.00 90.31 94 LEU A C 1
ATOM 725 O O . LEU A 1 94 ? -12.531 0.373 0.055 1.00 90.31 94 LEU A O 1
ATOM 729 N N . ASN A 1 95 ? -12.772 -1.044 -1.671 1.00 93.38 95 ASN A N 1
ATOM 730 C CA . ASN A 1 95 ? -13.273 -0.076 -2.650 1.00 93.38 95 ASN A CA 1
ATOM 731 C C . ASN A 1 95 ? -12.309 1.109 -2.890 1.00 93.38 95 ASN A C 1
ATOM 733 O O . ASN A 1 95 ? -12.719 2.244 -3.152 1.00 93.38 95 ASN A O 1
ATOM 737 N N . ILE A 1 96 ? -11.002 0.849 -2.801 1.00 94.31 96 ILE A N 1
ATOM 738 C CA . ILE A 1 96 ? -9.944 1.812 -3.106 1.00 94.31 96 ILE A CA 1
ATOM 739 C C . ILE A 1 96 ? -9.390 1.494 -4.500 1.00 94.31 96 ILE A C 1
ATOM 741 O O . ILE A 1 96 ? -9.159 0.343 -4.855 1.00 94.31 96 ILE A O 1
ATOM 745 N N . LYS A 1 97 ? -9.180 2.527 -5.324 1.00 96.69 97 LYS A N 1
ATOM 746 C CA . LYS A 1 97 ? -8.770 2.358 -6.734 1.00 96.69 97 LYS A CA 1
ATOM 747 C C . LYS A 1 97 ? -7.261 2.363 -6.944 1.00 96.69 97 LYS A C 1
ATOM 749 O O . LYS A 1 97 ? -6.793 1.938 -7.998 1.00 96.69 97 LYS A O 1
ATOM 754 N N . TYR A 1 98 ? -6.518 2.877 -5.972 1.00 97.81 98 TYR A N 1
ATOM 755 C CA . TYR A 1 98 ? -5.095 3.143 -6.100 1.00 97.81 98 TYR A CA 1
ATOM 756 C C . TYR A 1 98 ? -4.313 2.481 -4.973 1.00 97.81 98 TYR A C 1
ATOM 758 O O . TYR A 1 98 ? -4.677 2.609 -3.806 1.00 97.81 98 TYR A O 1
ATOM 766 N N . LEU A 1 99 ? -3.231 1.799 -5.337 1.00 97.56 99 LEU A N 1
ATOM 767 C CA . LEU A 1 99 ? -2.302 1.149 -4.420 1.00 97.56 99 LEU A CA 1
ATOM 768 C C . LEU A 1 99 ? -0.891 1.680 -4.668 1.00 97.56 99 LEU A C 1
ATOM 770 O O . LEU A 1 99 ? -0.455 1.759 -5.811 1.00 97.56 99 LEU A O 1
ATOM 774 N N . TRP A 1 100 ? -0.156 2.010 -3.616 1.00 96.88 100 TRP A N 1
ATOM 775 C CA . TRP A 1 100 ? 1.257 2.356 -3.708 1.00 96.88 100 TRP A CA 1
ATOM 776 C C . TRP A 1 100 ? 2.134 1.213 -3.196 1.00 96.88 100 TRP A C 1
ATOM 778 O O . TRP A 1 100 ? 1.907 0.683 -2.109 1.00 96.88 100 TRP A O 1
ATOM 788 N N . ILE A 1 101 ? 3.144 0.854 -3.988 1.00 94.56 101 ILE A N 1
ATOM 789 C CA . ILE A 1 101 ? 4.179 -0.135 -3.660 1.00 94.56 101 ILE A CA 1
ATOM 790 C C . ILE A 1 101 ? 5.515 0.467 -4.100 1.00 94.56 101 ILE A C 1
ATOM 792 O O . ILE A 1 101 ? 5.673 0.782 -5.280 1.00 94.56 101 ILE A O 1
ATOM 796 N N . ASP A 1 102 ? 6.458 0.637 -3.178 1.00 91.44 102 ASP A N 1
ATOM 797 C CA . ASP A 1 102 ? 7.747 1.314 -3.396 1.00 91.44 102 ASP A CA 1
ATOM 798 C C . ASP A 1 102 ? 8.532 0.774 -4.607 1.00 91.44 102 ASP A C 1
ATOM 800 O O . ASP A 1 102 ? 8.986 1.544 -5.457 1.00 91.44 102 ASP A O 1
ATOM 804 N N . SER A 1 103 ? 8.624 -0.546 -4.747 1.00 91.81 103 SER A N 1
ATOM 805 C CA . SER A 1 103 ? 9.327 -1.229 -5.840 1.00 91.81 103 SER A CA 1
ATOM 806 C C . SER A 1 103 ? 8.757 -0.914 -7.233 1.00 91.81 103 SER A C 1
ATOM 808 O O . SER A 1 103 ? 9.494 -0.937 -8.224 1.00 91.81 103 SER A O 1
ATOM 810 N N . LEU A 1 104 ? 7.461 -0.592 -7.321 1.00 94.50 104 LEU A N 1
ATOM 811 C CA . LEU A 1 104 ? 6.743 -0.311 -8.569 1.00 94.50 104 LEU A CA 1
ATOM 812 C C . LEU A 1 104 ? 6.474 1.183 -8.795 1.00 94.50 104 LEU A C 1
ATOM 814 O O . LEU A 1 104 ? 6.384 1.619 -9.943 1.00 94.50 104 LEU A O 1
ATOM 818 N N . CYS A 1 105 ? 6.340 1.966 -7.728 1.00 95.81 105 CYS A N 1
ATOM 819 C CA . CYS A 1 105 ? 5.969 3.381 -7.791 1.00 95.81 105 CYS A CA 1
ATOM 820 C C . CYS A 1 105 ? 7.181 4.323 -7.746 1.00 95.81 105 CYS A C 1
ATOM 822 O O . CYS A 1 105 ? 7.067 5.480 -8.157 1.00 95.81 105 CYS A O 1
ATOM 824 N N . ILE A 1 106 ? 8.342 3.834 -7.308 1.00 93.56 106 ILE A N 1
ATOM 825 C CA . ILE A 1 106 ? 9.625 4.539 -7.381 1.00 93.56 106 ILE A CA 1
ATOM 826 C C . ILE A 1 106 ? 10.464 3.900 -8.484 1.00 93.56 106 ILE A C 1
ATOM 828 O O . ILE A 1 106 ? 10.520 2.672 -8.603 1.00 93.56 106 ILE A O 1
ATOM 832 N N . LEU A 1 107 ? 11.116 4.726 -9.300 1.00 93.12 107 LEU A N 1
ATOM 833 C CA . LEU A 1 107 ? 11.974 4.249 -10.374 1.00 93.12 107 LEU A CA 1
ATOM 834 C C . LEU A 1 107 ? 13.236 3.605 -9.787 1.00 93.12 107 LEU A C 1
ATOM 836 O O . LEU A 1 107 ? 14.054 4.252 -9.137 1.00 93.12 107 LEU A O 1
ATOM 840 N N . GLN A 1 108 ? 13.395 2.306 -10.011 1.00 90.31 108 GLN A N 1
ATOM 841 C CA . GLN A 1 108 ? 14.481 1.515 -9.449 1.00 90.31 108 GLN A CA 1
ATOM 842 C C . GLN A 1 108 ? 15.681 1.463 -10.391 1.00 90.31 108 GLN A C 1
ATOM 844 O O . GLN A 1 108 ? 15.543 1.407 -11.615 1.00 90.31 108 GLN A O 1
ATOM 849 N N . LYS A 1 109 ? 16.880 1.357 -9.809 1.00 88.19 109 LYS A N 1
ATOM 850 C CA . LYS A 1 109 ? 18.109 1.117 -10.576 1.00 88.19 109 LYS A CA 1
ATOM 851 C C . LYS A 1 109 ? 18.005 -0.177 -11.389 1.00 88.19 109 LYS A C 1
ATOM 853 O O . LYS A 1 109 ? 17.538 -1.216 -10.890 1.00 88.19 109 LYS A O 1
ATOM 858 N N . ARG A 1 110 ? 18.543 -0.147 -12.611 1.00 84.00 110 ARG A N 1
ATOM 859 C CA . ARG A 1 110 ? 18.752 -1.335 -13.457 1.00 84.00 110 ARG A CA 1
ATOM 860 C C . ARG A 1 110 ? 19.577 -2.410 -12.728 1.00 84.00 110 ARG A C 1
ATOM 862 O O . ARG A 1 110 ? 20.159 -2.182 -11.666 1.00 84.00 110 ARG A O 1
ATOM 869 N N . LYS A 1 111 ? 19.571 -3.648 -13.238 1.00 76.06 111 LYS A N 1
ATOM 870 C CA . LYS A 1 111 ? 20.461 -4.699 -12.699 1.00 76.06 111 LYS A CA 1
ATOM 871 C C . LYS A 1 111 ? 21.924 -4.283 -12.918 1.00 76.06 111 LYS A C 1
ATOM 873 O O . LYS A 1 111 ? 22.225 -3.577 -13.876 1.00 76.06 111 LYS A O 1
ATOM 878 N N . SER A 1 112 ? 22.806 -4.710 -12.014 1.00 67.12 112 SER A N 1
ATOM 879 C CA . SER A 1 112 ? 24.245 -4.444 -12.098 1.00 67.12 112 SER A CA 1
ATOM 880 C C . SER A 1 112 ? 24.796 -4.852 -13.469 1.00 67.12 112 SER A C 1
ATOM 882 O O . SER A 1 112 ? 24.449 -5.925 -13.957 1.00 67.12 112 SER A O 1
ATOM 884 N N . GLY A 1 113 ? 25.631 -3.999 -14.070 1.00 67.75 113 GLY A N 1
ATOM 885 C CA . GLY A 1 113 ? 26.201 -4.202 -15.410 1.00 67.75 113 GLY A CA 1
ATOM 886 C C . GLY A 1 113 ? 25.459 -3.498 -16.557 1.00 67.75 113 GLY A C 1
ATOM 887 O O . GLY A 1 113 ? 25.922 -3.563 -17.688 1.00 67.75 113 GLY A O 1
ATOM 888 N N . GLY A 1 114 ? 24.336 -2.820 -16.288 1.00 68.38 114 GLY A N 1
ATOM 889 C CA . GLY A 1 114 ? 23.668 -1.947 -17.264 1.00 68.38 114 GLY A CA 1
ATOM 890 C C . GLY A 1 114 ? 24.266 -0.530 -17.334 1.00 68.38 114 GLY A C 1
ATOM 891 O O . GLY A 1 114 ? 25.008 -0.141 -16.428 1.00 68.38 114 GLY A O 1
ATOM 892 N N . PRO A 1 115 ? 23.927 0.260 -18.374 1.00 73.94 115 PRO A N 1
ATOM 893 C CA . PRO A 1 115 ? 24.332 1.661 -18.471 1.00 73.94 115 PRO A CA 1
ATOM 894 C C . PRO A 1 115 ? 23.795 2.473 -17.289 1.00 73.94 115 PRO A C 1
ATOM 896 O O . PRO A 1 115 ? 22.770 2.123 -16.686 1.00 73.94 115 PRO A O 1
ATOM 899 N N . SER A 1 116 ? 24.490 3.567 -16.969 1.00 81.25 116 SER A N 1
ATOM 900 C CA . SER A 1 116 ? 24.066 4.496 -15.925 1.00 81.25 116 SER A CA 1
ATOM 901 C C . SER A 1 116 ? 22.628 4.966 -16.165 1.00 81.25 116 SER A C 1
ATOM 903 O O . SER A 1 116 ? 22.179 5.157 -17.294 1.00 81.25 116 SER A O 1
ATOM 905 N N . ASP A 1 117 ? 21.881 5.104 -15.074 1.00 84.62 117 ASP A N 1
ATOM 906 C CA . ASP A 1 117 ? 20.483 5.526 -15.089 1.00 84.62 117 ASP A CA 1
ATOM 907 C C . ASP A 1 117 ? 20.321 6.716 -14.127 1.00 84.62 117 ASP A C 1
ATOM 909 O O . ASP A 1 117 ? 19.986 6.521 -12.946 1.00 84.62 117 ASP A O 1
ATOM 913 N N . PRO A 1 118 ? 20.658 7.940 -14.580 1.00 88.31 118 PRO A N 1
ATOM 914 C CA . PRO A 1 118 ? 20.572 9.132 -13.742 1.00 88.31 118 PRO A CA 1
ATOM 915 C C . PRO A 1 118 ? 19.126 9.430 -13.332 1.00 88.31 118 PRO A C 1
ATOM 917 O O . PRO A 1 118 ? 18.903 9.888 -12.211 1.00 88.31 118 PRO A O 1
ATOM 920 N N . ASP A 1 119 ? 18.154 9.082 -14.180 1.00 88.94 119 ASP A N 1
ATOM 921 C CA . ASP A 1 119 ? 16.731 9.280 -13.911 1.00 88.94 119 ASP A CA 1
ATOM 922 C C . ASP A 1 119 ? 16.280 8.454 -12.708 1.00 88.94 119 ASP A C 1
ATOM 924 O O . ASP A 1 119 ? 15.663 8.999 -11.796 1.00 88.94 119 ASP A O 1
ATOM 928 N N . SER A 1 120 ? 16.665 7.173 -12.633 1.00 89.25 120 SER A N 1
ATOM 929 C CA . SER A 1 120 ? 16.352 6.330 -11.466 1.00 89.25 120 SER A CA 1
ATOM 930 C C . SER A 1 120 ? 16.954 6.862 -10.162 1.00 89.25 120 SER A C 1
ATOM 932 O O . SER A 1 120 ? 16.348 6.756 -9.100 1.00 89.25 120 SER A O 1
ATOM 934 N N . THR A 1 121 ? 18.141 7.470 -10.228 1.00 88.12 121 THR A N 1
ATOM 935 C CA . THR A 1 121 ? 18.816 8.002 -9.036 1.00 88.12 121 THR A CA 1
ATOM 936 C C . THR A 1 121 ? 18.144 9.283 -8.553 1.00 88.12 121 THR A C 1
ATOM 938 O O . THR A 1 121 ? 17.888 9.428 -7.358 1.00 88.12 121 THR A O 1
ATOM 941 N N . LYS A 1 122 ? 17.823 10.189 -9.482 1.00 92.94 122 LYS A N 1
ATOM 942 C CA . LYS A 1 122 ? 17.087 11.420 -9.191 1.00 92.94 122 LYS A CA 1
ATOM 943 C C . LYS A 1 122 ? 15.693 11.115 -8.645 1.00 92.94 122 LYS A C 1
ATOM 945 O O . LYS A 1 122 ? 15.293 11.682 -7.636 1.00 92.94 122 LYS A O 1
ATOM 950 N N . ASP A 1 123 ? 14.981 10.198 -9.289 1.00 93.19 123 ASP A N 1
ATOM 951 C CA . ASP A 1 123 ? 13.629 9.818 -8.895 1.00 93.19 123 ASP A CA 1
ATOM 952 C C . ASP A 1 123 ? 13.603 9.151 -7.517 1.00 93.19 123 ASP A C 1
ATOM 954 O O . ASP A 1 123 ? 12.778 9.515 -6.686 1.00 93.19 123 ASP A O 1
ATOM 958 N N . TRP A 1 124 ? 14.548 8.250 -7.230 1.00 89.75 124 TRP A N 1
ATOM 959 C CA . TRP A 1 124 ? 14.661 7.654 -5.901 1.00 89.75 124 TRP A CA 1
ATOM 960 C C . TRP A 1 124 ? 14.882 8.714 -4.818 1.00 89.75 124 TRP A C 1
ATOM 962 O O . TRP A 1 124 ? 14.191 8.678 -3.806 1.00 89.75 124 TRP A O 1
ATOM 972 N N . LEU A 1 125 ? 15.783 9.678 -5.050 1.00 89.12 125 LEU A N 1
ATOM 973 C CA . LEU A 1 125 ? 16.058 10.763 -4.103 1.00 89.12 125 LEU A CA 1
ATOM 974 C C . LEU A 1 125 ? 14.822 11.642 -3.860 1.00 89.12 125 LEU A C 1
ATOM 976 O O . LEU A 1 125 ? 14.532 12.000 -2.722 1.00 89.12 125 LEU A O 1
ATOM 980 N N . GLU A 1 126 ? 14.086 11.987 -4.918 1.00 91.19 126 GLU A N 1
ATOM 981 C CA . GLU A 1 126 ? 12.858 12.781 -4.812 1.00 91.19 126 GLU A CA 1
ATOM 982 C C . GLU A 1 126 ? 11.753 12.046 -4.046 1.00 91.19 126 GLU A C 1
ATOM 984 O O . GLU A 1 126 ? 11.038 12.659 -3.254 1.00 91.19 126 GLU A O 1
ATOM 989 N N . GLU A 1 127 ? 11.573 10.751 -4.308 1.00 91.38 127 GLU A N 1
ATOM 990 C CA . GLU A 1 127 ? 10.444 9.985 -3.780 1.00 91.38 127 GLU A CA 1
ATOM 991 C C . GLU A 1 127 ? 10.717 9.421 -2.382 1.00 91.38 127 GLU A C 1
ATOM 993 O O . GLU A 1 127 ? 9.796 9.372 -1.567 1.00 91.38 127 GLU A O 1
ATOM 998 N N . SER A 1 128 ? 11.966 9.068 -2.050 1.00 84.56 128 SER A N 1
ATOM 999 C CA . SER A 1 128 ? 12.329 8.603 -0.703 1.00 84.56 128 SER A CA 1
ATOM 1000 C C . SER A 1 128 ? 12.069 9.674 0.356 1.00 84.56 128 SER A C 1
ATOM 1002 O O . SER A 1 128 ? 11.615 9.365 1.455 1.00 84.56 128 SER A O 1
ATOM 1004 N N . LEU A 1 129 ? 12.301 10.946 0.011 1.00 85.94 129 LEU A N 1
ATOM 1005 C CA . LEU A 1 129 ? 12.044 12.087 0.895 1.00 85.94 129 LEU A CA 1
ATOM 1006 C C . LEU A 1 129 ? 10.547 12.322 1.149 1.00 85.94 129 LEU A C 1
ATOM 1008 O O . LEU A 1 129 ? 10.195 12.929 2.151 1.00 85.94 129 LEU A O 1
ATOM 1012 N N . LYS A 1 130 ? 9.662 11.821 0.279 1.00 89.81 130 LYS A N 1
ATOM 1013 C CA . LYS A 1 130 ? 8.200 11.974 0.395 1.00 89.81 130 LYS A CA 1
ATOM 1014 C C . LYS A 1 130 ? 7.519 10.765 1.026 1.00 89.81 130 LYS A C 1
ATOM 1016 O O . LYS A 1 130 ? 6.298 10.754 1.159 1.00 89.81 130 LYS A O 1
ATOM 1021 N N . MET A 1 131 ? 8.270 9.727 1.401 1.00 85.62 131 MET A N 1
ATOM 1022 C CA . MET A 1 131 ? 7.675 8.513 1.964 1.00 85.62 131 MET A CA 1
ATOM 1023 C C . MET A 1 131 ? 6.884 8.811 3.242 1.00 85.62 131 MET A C 1
ATOM 1025 O O . MET A 1 131 ? 5.820 8.231 3.434 1.00 85.62 131 MET A O 1
ATOM 1029 N N . GLU A 1 132 ? 7.332 9.751 4.081 1.00 83.38 132 GLU A N 1
ATOM 1030 C CA . GLU A 1 132 ? 6.560 10.169 5.261 1.00 83.38 132 GLU A C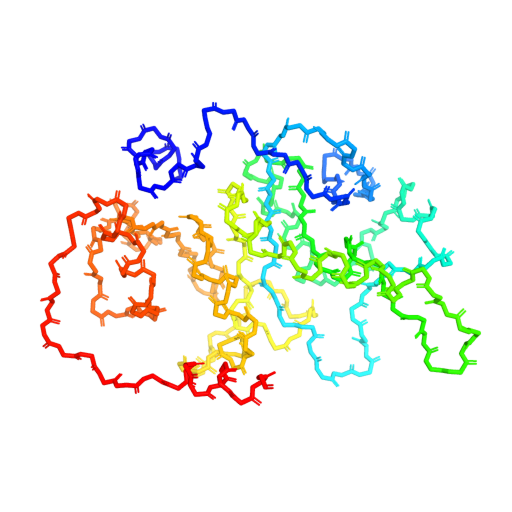A 1
ATOM 1031 C C . GLU A 1 132 ? 5.177 10.706 4.897 1.00 83.38 132 GLU A C 1
ATOM 1033 O O . GLU A 1 132 ? 4.187 10.299 5.504 1.00 83.38 132 GLU A O 1
ATOM 1038 N N . ASP A 1 133 ? 5.098 11.537 3.859 1.00 87.44 133 ASP A N 1
ATOM 1039 C CA . ASP A 1 133 ? 3.844 12.086 3.364 1.00 87.44 133 ASP A CA 1
ATOM 1040 C C . ASP A 1 133 ? 2.976 11.005 2.725 1.00 87.44 133 ASP A C 1
ATOM 1042 O O . ASP A 1 133 ? 1.754 11.032 2.874 1.00 87.44 133 ASP A O 1
ATOM 1046 N N . TYR A 1 134 ? 3.575 10.041 2.023 1.00 90.94 134 TYR A N 1
ATOM 1047 C CA . TYR A 1 134 ? 2.831 8.956 1.383 1.00 90.94 134 TYR A CA 1
ATOM 1048 C C . TYR A 1 134 ? 2.189 8.026 2.411 1.00 90.94 134 TYR A C 1
ATOM 1050 O O . TYR A 1 134 ? 0.996 7.745 2.326 1.00 90.94 134 TYR A O 1
ATOM 1058 N N . TYR A 1 135 ? 2.927 7.605 3.436 1.00 89.12 135 TYR A N 1
ATOM 1059 C CA . TYR A 1 135 ? 2.342 6.807 4.516 1.00 89.12 135 TYR A CA 1
ATOM 1060 C C . TYR A 1 135 ? 1.382 7.634 5.384 1.00 89.12 135 TYR A C 1
ATOM 1062 O O . TYR A 1 135 ? 0.303 7.160 5.737 1.00 89.12 135 TYR A O 1
ATOM 1070 N N . GLY A 1 136 ? 1.724 8.893 5.677 1.00 86.75 136 GLY A N 1
ATOM 1071 C CA . GLY A 1 136 ? 0.910 9.795 6.495 1.00 86.75 136 GLY A CA 1
ATOM 1072 C C . GLY A 1 136 ? -0.446 10.155 5.888 1.00 86.75 136 GLY A C 1
ATOM 1073 O O . GLY A 1 136 ? -1.431 10.297 6.616 1.00 86.75 136 GLY A O 1
ATOM 1074 N N . ASN A 1 137 ? -0.507 10.278 4.560 1.00 88.38 137 ASN A N 1
ATOM 1075 C CA . ASN A 1 137 ? -1.717 10.659 3.832 1.00 88.38 137 ASN A CA 1
ATOM 1076 C C . ASN A 1 137 ? -2.458 9.471 3.202 1.00 88.38 137 ASN A C 1
ATOM 1078 O O . ASN A 1 137 ? -3.552 9.665 2.664 1.00 88.38 137 ASN A O 1
ATOM 1082 N N . ALA A 1 138 ? -1.903 8.256 3.252 1.00 91.25 138 ALA A N 1
ATOM 1083 C CA . ALA A 1 138 ? -2.596 7.063 2.785 1.00 91.25 138 ALA A CA 1
ATOM 1084 C C . ALA A 1 138 ? -3.922 6.876 3.535 1.00 91.25 138 ALA A C 1
ATOM 1086 O O . ALA A 1 138 ? -4.058 7.127 4.735 1.00 91.25 138 ALA A O 1
ATOM 1087 N N . THR A 1 139 ? -4.932 6.398 2.812 1.00 91.31 139 THR A N 1
ATOM 1088 C CA . THR A 1 139 ? -6.227 6.075 3.419 1.00 91.31 139 THR A CA 1
ATOM 1089 C C . THR A 1 139 ? -6.089 4.893 4.374 1.00 91.31 139 THR A C 1
ATOM 1091 O O . THR A 1 139 ? -6.704 4.889 5.445 1.00 91.31 139 THR A O 1
ATOM 1094 N N . ILE A 1 140 ? -5.264 3.918 3.993 1.00 91.12 140 ILE A N 1
ATOM 1095 C CA . ILE A 1 140 ? -4.920 2.748 4.790 1.00 91.12 140 ILE A CA 1
ATOM 1096 C C . ILE A 1 140 ? -3.563 2.189 4.355 1.00 91.12 140 ILE A C 1
ATOM 1098 O O . ILE A 1 140 ? -3.235 2.194 3.168 1.00 91.12 140 ILE A O 1
ATOM 1102 N N . THR A 1 141 ? -2.815 1.669 5.317 1.00 93.19 141 THR A N 1
ATOM 1103 C CA . THR A 1 141 ? -1.595 0.898 5.086 1.00 93.19 141 THR A CA 1
ATOM 1104 C C . THR A 1 141 ? -1.897 -0.576 5.270 1.00 93.19 141 THR A C 1
ATOM 1106 O O . THR A 1 141 ? -2.423 -0.975 6.304 1.00 93.19 141 THR A O 1
ATOM 1109 N N . ILE A 1 142 ? -1.597 -1.379 4.257 1.00 91.12 142 ILE A N 1
ATOM 1110 C CA . ILE A 1 142 ? -1.661 -2.836 4.308 1.00 91.12 142 ILE A CA 1
ATOM 1111 C C . ILE A 1 142 ? -0.279 -3.331 4.725 1.00 91.12 142 ILE A C 1
ATOM 1113 O O . ILE A 1 142 ? 0.708 -3.024 4.058 1.00 91.12 142 ILE A O 1
ATOM 1117 N N . GLU A 1 143 ? -0.205 -4.088 5.814 1.00 88.31 143 GLU A N 1
ATOM 1118 C CA . GLU A 1 143 ? 1.047 -4.649 6.323 1.00 88.31 143 GLU A CA 1
ATOM 1119 C C . GLU A 1 143 ? 1.111 -6.159 6.075 1.00 88.31 143 GLU A C 1
ATOM 1121 O O . GLU A 1 143 ? 0.242 -6.923 6.504 1.00 88.31 143 GLU A O 1
ATOM 1126 N N . ALA A 1 144 ? 2.182 -6.594 5.405 1.00 82.94 144 ALA A N 1
ATOM 1127 C CA . ALA A 1 144 ? 2.559 -8.001 5.274 1.00 82.94 144 ALA A CA 1
ATOM 1128 C C . ALA A 1 144 ? 3.580 -8.379 6.367 1.00 82.94 144 ALA A C 1
ATOM 1130 O O . ALA A 1 144 ? 4.719 -8.756 6.088 1.00 82.94 144 ALA A O 1
ATOM 1131 N N . SER A 1 145 ? 3.175 -8.231 7.631 1.00 72.19 145 SER A N 1
ATOM 1132 C CA . SER A 1 145 ? 4.044 -8.215 8.819 1.00 72.19 145 SER A CA 1
ATOM 1133 C C . SER A 1 145 ? 4.971 -9.429 8.958 1.00 72.19 145 SER A C 1
ATOM 1135 O O . SER A 1 145 ? 6.152 -9.277 9.288 1.00 72.19 145 SER A O 1
ATOM 1137 N N . TYR A 1 146 ? 4.463 -10.636 8.682 1.00 71.81 146 TYR A N 1
ATOM 1138 C CA . TYR A 1 146 ? 5.209 -11.893 8.847 1.00 71.81 146 TYR A CA 1
ATOM 1139 C C . TYR A 1 146 ? 5.812 -12.438 7.547 1.00 71.81 146 TYR A C 1
ATOM 1141 O O . TYR A 1 146 ? 6.557 -13.419 7.586 1.00 71.81 146 TYR A O 1
ATOM 1149 N N . ALA A 1 147 ? 5.545 -11.801 6.405 1.00 71.69 147 ALA A N 1
ATOM 1150 C CA . ALA A 1 147 ? 6.146 -12.188 5.137 1.00 71.69 147 ALA A CA 1
ATOM 1151 C C . ALA A 1 147 ? 7.636 -11.800 5.133 1.00 71.69 147 ALA A C 1
ATOM 1153 O O . ALA A 1 147 ? 7.999 -10.625 5.220 1.00 71.69 147 ALA A O 1
ATOM 1154 N N . THR A 1 148 ? 8.531 -12.789 5.052 1.00 72.69 148 THR A N 1
ATOM 1155 C CA . THR A 1 148 ? 9.978 -12.542 4.928 1.00 72.69 148 THR A CA 1
ATOM 1156 C C . THR A 1 148 ? 10.378 -12.048 3.539 1.00 72.69 148 THR A C 1
ATOM 1158 O O . THR A 1 148 ? 11.445 -11.446 3.406 1.00 72.69 148 THR A O 1
ATOM 1161 N N . ASP A 1 149 ? 9.550 -12.310 2.526 1.00 77.50 149 ASP A N 1
ATOM 1162 C CA . ASP A 1 149 ? 9.676 -11.835 1.148 1.00 77.50 149 ASP A CA 1
ATOM 1163 C C . ASP A 1 149 ? 8.302 -11.773 0.448 1.00 77.50 149 ASP A C 1
ATOM 1165 O O . ASP A 1 149 ? 7.285 -12.202 0.998 1.00 77.50 149 ASP A O 1
ATOM 1169 N N . ASP A 1 150 ? 8.278 -11.257 -0.782 1.00 78.62 150 ASP A N 1
ATOM 1170 C CA . ASP A 1 150 ? 7.048 -11.015 -1.544 1.00 78.62 150 ASP A CA 1
ATOM 1171 C C . ASP A 1 150 ? 6.345 -12.265 -2.092 1.00 78.62 150 ASP A C 1
ATOM 1173 O O . ASP A 1 150 ? 5.221 -12.180 -2.599 1.00 78.62 150 ASP A O 1
ATOM 1177 N N . THR A 1 151 ? 6.972 -13.438 -2.003 1.00 77.94 151 THR A N 1
ATOM 1178 C CA . THR A 1 151 ? 6.393 -14.692 -2.507 1.00 77.94 151 THR A CA 1
ATOM 1179 C C . THR A 1 151 ? 5.439 -15.350 -1.515 1.00 77.94 151 THR A C 1
ATOM 1181 O O . THR A 1 151 ? 4.629 -16.181 -1.917 1.00 77.94 151 THR A O 1
ATOM 1184 N N . ILE A 1 152 ? 5.503 -14.965 -0.237 1.00 78.00 152 ILE A N 1
ATOM 1185 C CA . ILE A 1 152 ? 4.777 -15.638 0.848 1.00 78.00 152 ILE A CA 1
ATOM 1186 C C . ILE A 1 152 ? 3.299 -15.235 0.895 1.00 78.00 152 ILE A C 1
ATOM 1188 O O . ILE A 1 152 ? 2.454 -16.072 1.206 1.00 78.00 152 ILE A O 1
ATOM 1192 N N . GLY A 1 153 ? 2.976 -13.983 0.564 1.00 76.25 153 GLY A N 1
ATOM 1193 C CA . GLY A 1 153 ? 1.626 -13.443 0.722 1.00 76.25 153 GLY A CA 1
ATOM 1194 C C . GLY A 1 153 ? 1.413 -12.706 2.040 1.00 76.25 153 GLY A C 1
ATOM 1195 O O . GLY A 1 153 ? 2.199 -12.819 2.983 1.00 76.25 153 GLY A O 1
ATOM 1196 N N . CYS A 1 154 ? 0.317 -11.952 2.110 1.00 78.44 154 CYS A N 1
ATOM 1197 C CA . CYS A 1 154 ? -0.044 -11.172 3.296 1.00 78.44 154 CYS A CA 1
ATOM 1198 C C . CYS A 1 154 ? -0.446 -12.069 4.483 1.00 78.44 154 CYS A C 1
ATOM 1200 O O . CYS A 1 154 ? -0.237 -11.689 5.628 1.00 78.44 154 CYS A O 1
ATOM 1202 N N . PHE A 1 155 ? -0.937 -13.286 4.226 1.00 75.06 155 PHE A N 1
ATOM 1203 C CA . PHE A 1 155 ? -1.410 -14.250 5.236 1.00 75.06 155 PHE A CA 1
ATOM 1204 C C . PHE A 1 155 ? -0.306 -15.190 5.758 1.00 75.06 155 PHE A C 1
ATOM 1206 O O . PHE A 1 155 ? -0.535 -16.369 6.034 1.00 75.06 155 PHE A O 1
ATOM 1213 N N . ALA A 1 156 ? 0.929 -14.698 5.847 1.00 66.94 156 ALA A N 1
ATOM 1214 C CA . ALA A 1 156 ? 2.072 -15.491 6.288 1.00 66.94 156 ALA A CA 1
ATOM 1215 C C . ALA A 1 156 ? 1.875 -16.059 7.711 1.00 66.94 156 ALA A C 1
ATOM 1217 O O . ALA A 1 156 ? 1.377 -15.367 8.603 1.00 66.94 156 ALA A O 1
ATOM 1218 N N . LYS A 1 157 ? 2.325 -17.307 7.942 1.00 64.69 157 LYS A N 1
ATOM 1219 C CA . LYS A 1 157 ? 2.286 -17.944 9.273 1.00 64.69 157 LYS A CA 1
ATOM 1220 C C . LYS A 1 157 ? 3.001 -17.085 10.318 1.00 64.69 157 LYS A C 1
ATOM 1222 O O . LYS A 1 157 ? 4.098 -16.588 10.064 1.00 64.69 157 LYS A O 1
ATOM 1227 N N . ARG A 1 158 ? 2.396 -16.945 11.504 1.00 61.00 158 ARG A N 1
ATOM 1228 C CA . ARG A 1 158 ? 2.946 -16.135 12.594 1.00 61.00 158 ARG A CA 1
ATOM 1229 C C . ARG A 1 158 ? 4.324 -16.670 12.983 1.00 61.00 158 ARG A C 1
ATOM 1231 O O . ARG A 1 158 ? 4.468 -17.824 13.380 1.00 61.00 158 ARG A O 1
ATOM 1238 N N . GLY A 1 159 ? 5.338 -15.825 12.833 1.00 56.81 159 GLY A N 1
ATOM 1239 C CA . GLY A 1 159 ? 6.693 -16.089 13.310 1.00 56.81 159 GLY A CA 1
ATOM 1240 C C . GLY A 1 159 ? 6.875 -15.668 14.774 1.00 56.81 159 GLY A C 1
ATOM 1241 O O . GLY A 1 159 ? 5.934 -15.174 15.396 1.00 56.81 159 GLY A O 1
ATOM 1242 N N . PRO A 1 160 ? 8.085 -15.811 15.344 1.00 54.00 160 PRO A N 1
ATOM 1243 C CA . PRO A 1 160 ? 8.397 -15.255 16.661 1.00 54.00 160 PRO A CA 1
ATOM 1244 C C . PRO A 1 160 ? 8.074 -13.744 16.728 1.00 54.00 160 PRO A C 1
ATOM 1246 O O . PRO A 1 160 ? 8.073 -13.090 15.682 1.00 54.00 160 PRO A O 1
ATOM 1249 N N . PRO A 1 161 ? 7.881 -13.157 17.932 1.00 51.56 161 PRO A N 1
ATOM 1250 C CA . PRO A 1 161 ? 7.407 -11.772 18.135 1.00 51.56 161 PRO A CA 1
ATOM 1251 C C . PRO A 1 161 ? 8.188 -10.687 17.371 1.00 51.56 161 PRO A C 1
ATOM 1253 O O . PRO A 1 161 ? 7.702 -9.583 17.151 1.00 51.56 161 PRO A O 1
ATOM 1256 N N . ASN A 1 162 ? 9.405 -11.018 16.940 1.00 55.50 162 ASN A N 1
ATOM 1257 C CA . ASN A 1 162 ? 10.285 -10.190 16.130 1.00 55.50 162 ASN A CA 1
ATOM 1258 C C . ASN A 1 162 ? 10.043 -10.427 14.632 1.00 55.50 162 ASN A C 1
ATOM 1260 O O . ASN A 1 162 ? 10.918 -10.973 13.945 1.00 55.50 162 ASN A O 1
ATOM 1264 N N . ALA A 1 163 ? 8.865 -10.021 14.151 1.00 59.00 163 ALA A N 1
ATOM 1265 C CA . ALA A 1 163 ? 8.471 -10.155 12.753 1.00 59.00 163 ALA A CA 1
ATOM 1266 C C . ALA A 1 163 ? 9.525 -9.532 11.801 1.00 59.00 163 ALA A C 1
ATOM 1268 O O . ALA A 1 163 ? 10.157 -8.530 12.156 1.00 59.00 163 ALA A O 1
ATOM 1269 N N . PRO A 1 164 ? 9.758 -10.102 10.603 1.00 58.22 164 PRO A N 1
ATOM 1270 C CA . PRO A 1 164 ? 10.791 -9.638 9.670 1.00 58.22 164 PRO A CA 1
ATOM 1271 C C . PRO A 1 164 ? 10.664 -8.158 9.300 1.00 58.22 164 PRO A C 1
ATOM 1273 O O . PRO A 1 164 ? 11.681 -7.468 9.191 1.00 58.22 164 PRO A O 1
ATOM 1276 N N . LEU A 1 165 ? 9.425 -7.668 9.172 1.00 54.72 165 LEU A N 1
ATOM 1277 C CA . LEU A 1 165 ? 9.127 -6.265 8.901 1.00 54.72 165 LEU A CA 1
ATOM 1278 C C . LEU A 1 165 ? 9.736 -5.356 9.986 1.00 54.72 165 LEU A C 1
ATOM 1280 O O . LEU A 1 165 ? 10.439 -4.401 9.669 1.00 54.72 165 LEU A O 1
ATOM 1284 N N . ASN A 1 166 ? 9.627 -5.729 11.261 1.00 53.47 166 ASN A N 1
ATOM 1285 C CA . ASN A 1 166 ? 10.073 -4.926 12.410 1.00 53.47 166 ASN A CA 1
ATOM 1286 C C . ASN A 1 166 ? 11.601 -4.795 12.548 1.00 53.47 166 ASN A C 1
ATOM 1288 O O . ASN A 1 166 ? 12.086 -4.089 13.430 1.00 53.47 166 ASN A O 1
ATOM 1292 N N . ARG A 1 167 ? 12.387 -5.468 11.699 1.00 55.94 167 ARG A N 1
ATOM 1293 C CA . ARG A 1 167 ? 13.858 -5.371 11.704 1.00 55.94 167 ARG A CA 1
ATOM 1294 C C . ARG A 1 167 ? 14.409 -4.326 10.737 1.00 55.94 167 ARG A C 1
ATOM 1296 O O . ARG A 1 167 ? 15.623 -4.125 10.714 1.00 55.94 167 ARG A O 1
ATOM 1303 N N . ARG A 1 168 ? 13.566 -3.695 9.915 1.00 61.94 168 ARG A N 1
ATOM 1304 C CA . ARG A 1 168 ? 14.011 -2.684 8.948 1.00 61.94 168 ARG A CA 1
ATOM 1305 C C . ARG A 1 168 ? 13.793 -1.288 9.518 1.00 61.94 168 ARG A C 1
ATOM 1307 O O . ARG A 1 168 ? 12.718 -0.989 10.024 1.00 61.94 168 ARG A O 1
ATOM 1314 N N . ALA A 1 169 ? 14.799 -0.428 9.376 1.00 53.16 169 ALA A N 1
ATOM 1315 C CA . ALA A 1 169 ? 14.741 0.956 9.843 1.00 53.16 169 ALA A CA 1
ATOM 1316 C C . ALA A 1 169 ? 13.545 1.731 9.262 1.00 53.16 169 ALA A C 1
ATOM 1318 O O . ALA A 1 169 ? 12.886 2.472 9.986 1.00 53.16 169 ALA A O 1
ATOM 1319 N N . TRP A 1 170 ? 13.221 1.498 7.986 1.00 62.19 170 TRP A N 1
ATOM 1320 C CA . TRP A 1 170 ? 12.113 2.162 7.296 1.00 62.19 170 TRP A CA 1
ATOM 1321 C C . TRP A 1 170 ? 10.734 1.766 7.832 1.00 62.19 170 TRP A C 1
ATOM 1323 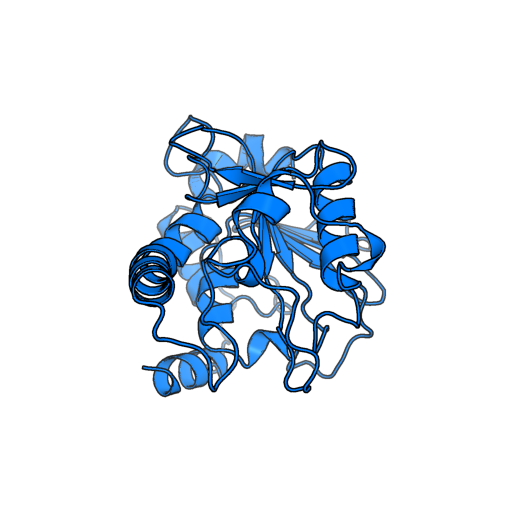O O . TRP A 1 170 ? 9.846 2.609 7.876 1.00 62.19 170 TRP A O 1
ATOM 1333 N N . CYS A 1 171 ? 10.567 0.553 8.369 1.00 63.59 171 CYS A N 1
ATOM 1334 C CA . CYS A 1 171 ? 9.273 0.097 8.883 1.00 63.59 171 CYS A CA 1
ATOM 1335 C C . CYS A 1 171 ? 8.761 0.922 10.063 1.00 63.59 171 CYS A C 1
ATOM 1337 O O . CYS A 1 171 ? 7.554 0.984 10.271 1.00 63.59 171 CYS A O 1
ATOM 1339 N N . LEU A 1 172 ? 9.651 1.584 10.816 1.00 63.34 172 LEU A N 1
ATOM 1340 C CA . LEU A 1 172 ? 9.226 2.517 11.855 1.00 63.34 172 LEU A CA 1
ATOM 1341 C C . LEU A 1 172 ? 8.473 3.706 11.247 1.00 63.34 172 LEU A C 1
ATOM 1343 O O . LEU A 1 172 ? 7.431 4.081 11.770 1.00 63.34 172 LEU A O 1
ATOM 1347 N N . GLN A 1 173 ? 8.972 4.283 10.152 1.00 64.62 173 GLN A N 1
ATOM 1348 C CA . GLN A 1 173 ? 8.315 5.397 9.464 1.00 64.62 173 GLN A CA 1
ATOM 1349 C C . GLN A 1 173 ? 6.995 4.945 8.828 1.00 64.62 173 GLN A C 1
ATOM 1351 O O . GLN A 1 173 ? 5.981 5.628 8.975 1.00 64.62 173 GLN A O 1
ATOM 1356 N N . GLU A 1 174 ? 6.989 3.764 8.205 1.00 73.56 174 GLU A N 1
ATOM 1357 C CA . GLU A 1 174 ? 5.805 3.164 7.578 1.00 73.56 174 GLU A CA 1
ATOM 1358 C C . GLU A 1 174 ? 4.677 2.948 8.602 1.00 73.56 174 GLU A C 1
ATOM 1360 O O . GLU A 1 174 ? 3.553 3.408 8.400 1.00 73.56 174 GLU A O 1
ATOM 1365 N N . SER A 1 175 ? 4.973 2.345 9.757 1.00 71.25 175 SER A N 1
ATOM 1366 C CA . SER A 1 175 ? 3.961 2.052 10.780 1.00 71.25 175 SER A CA 1
ATOM 1367 C C . SER A 1 175 ? 3.604 3.263 11.649 1.00 71.25 175 SER A C 1
ATOM 1369 O O . SER A 1 175 ? 2.466 3.411 12.093 1.00 71.25 175 SER A O 1
ATOM 1371 N N . THR A 1 176 ? 4.540 4.181 11.889 1.00 73.50 176 THR A N 1
ATOM 1372 C CA . THR A 1 176 ? 4.295 5.352 12.747 1.00 73.50 176 THR A CA 1
ATOM 1373 C C . THR A 1 176 ? 3.445 6.408 12.044 1.00 73.50 176 THR A C 1
ATOM 1375 O O . THR A 1 176 ? 2.546 6.976 12.665 1.00 73.50 176 THR A O 1
ATOM 1378 N N . MET A 1 177 ? 3.695 6.669 10.757 1.00 80.94 177 MET A N 1
ATOM 1379 C CA . MET A 1 177 ? 3.020 7.758 10.039 1.00 80.94 177 MET A CA 1
ATOM 1380 C C . MET A 1 177 ? 1.614 7.370 9.572 1.00 80.94 177 MET A C 1
ATOM 1382 O O . MET A 1 177 ? 0.732 8.222 9.491 1.00 80.94 177 MET A O 1
ATOM 1386 N N . SER A 1 178 ? 1.371 6.080 9.341 1.00 86.38 178 SER A N 1
ATOM 1387 C CA . SER A 1 178 ? 0.101 5.566 8.823 1.00 86.38 178 SER A CA 1
ATOM 1388 C C . SER A 1 178 ? -1.074 5.825 9.758 1.00 86.38 178 SER A C 1
ATOM 1390 O O . SER A 1 178 ? -1.144 5.255 10.841 1.00 86.38 178 SER A O 1
ATOM 1392 N N . ALA A 1 179 ? -2.073 6.611 9.359 1.00 86.06 179 ALA A N 1
ATOM 1393 C CA . ALA A 1 179 ? -3.233 6.858 10.226 1.00 86.06 179 ALA A CA 1
ATOM 1394 C C . ALA A 1 179 ? -4.062 5.597 10.515 1.00 86.06 179 ALA A C 1
ATOM 1396 O O . ALA A 1 179 ? -4.643 5.464 11.595 1.00 86.06 179 ALA A O 1
ATOM 1397 N N . ARG A 1 180 ? -4.107 4.670 9.555 1.00 89.12 180 ARG A N 1
ATOM 1398 C CA . ARG A 1 180 ? -4.846 3.407 9.627 1.00 89.12 180 ARG A CA 1
ATOM 1399 C C . ARG A 1 180 ? -3.976 2.293 9.075 1.00 89.12 180 ARG A C 1
ATOM 1401 O O . ARG A 1 180 ? -3.389 2.461 8.010 1.00 89.12 180 ARG A O 1
ATOM 1408 N N . ILE A 1 181 ? -3.932 1.173 9.776 1.00 88.50 181 ILE A N 1
ATOM 1409 C CA . ILE A 1 181 ? -3.150 -0.002 9.404 1.00 88.50 181 ILE A CA 1
ATOM 1410 C C . ILE A 1 181 ? -4.077 -1.214 9.413 1.00 88.50 181 ILE A C 1
ATOM 1412 O O . ILE A 1 181 ? -4.853 -1.402 10.351 1.00 88.50 181 ILE A O 1
ATOM 1416 N N . LEU A 1 182 ? -3.990 -2.020 8.362 1.00 88.44 182 LEU A N 1
ATOM 1417 C CA . LEU A 1 182 ? -4.575 -3.346 8.260 1.00 88.44 182 LEU A CA 1
ATOM 1418 C C . LEU A 1 182 ? -3.427 -4.349 8.155 1.00 88.44 182 LEU A C 1
ATOM 1420 O O . LEU A 1 182 ? -2.770 -4.434 7.119 1.00 88.44 182 LEU A O 1
ATOM 1424 N N . SER A 1 183 ? -3.183 -5.085 9.233 1.00 84.19 183 SER A N 1
ATOM 1425 C CA . SER A 1 183 ? -2.186 -6.152 9.269 1.00 84.19 183 SER A CA 1
ATOM 1426 C C . SER A 1 183 ? -2.878 -7.487 9.036 1.00 84.19 183 SER A C 1
ATOM 1428 O O . SER A 1 183 ? -3.842 -7.827 9.729 1.00 84.19 183 SER A O 1
ATOM 1430 N N . PHE A 1 184 ? -2.368 -8.240 8.069 1.00 76.69 184 PHE A N 1
ATOM 1431 C CA . PHE A 1 184 ? -2.775 -9.617 7.831 1.00 76.69 184 PHE A CA 1
ATOM 1432 C C . PHE A 1 184 ? -1.847 -10.547 8.620 1.00 76.69 184 PHE A C 1
ATOM 1434 O O . PHE A 1 184 ? -0.621 -10.476 8.508 1.00 76.69 184 PHE A O 1
ATOM 1441 N N . GLU A 1 185 ? -2.435 -11.397 9.457 1.00 68.06 185 GLU A N 1
ATOM 1442 C CA . GLU A 1 185 ? -1.738 -12.482 10.140 1.00 68.06 185 GLU A CA 1
ATOM 1443 C C . GLU A 1 185 ? -2.265 -13.831 9.632 1.00 68.06 185 GLU A C 1
ATOM 1445 O O . GLU A 1 185 ? -3.259 -13.908 8.913 1.00 68.06 185 GLU A O 1
ATOM 1450 N N . ALA A 1 186 ? -1.590 -14.913 10.013 1.00 66.69 186 ALA A N 1
ATOM 1451 C CA . ALA A 1 186 ? -1.918 -16.278 9.597 1.00 66.69 186 ALA A CA 1
ATOM 1452 C C . ALA A 1 186 ? -3.356 -16.719 9.907 1.00 66.69 186 ALA A C 1
ATOM 1454 O O . ALA A 1 186 ? -3.919 -17.543 9.193 1.00 66.69 186 ALA A O 1
ATOM 1455 N N . GLU A 1 187 ? -3.897 -16.220 11.017 1.00 66.62 187 GLU A N 1
ATOM 1456 C CA . GLU A 1 187 ? -5.139 -16.704 11.630 1.00 66.62 187 GLU A CA 1
ATOM 1457 C C . GLU A 1 187 ? -6.148 -15.580 11.881 1.00 66.62 187 GLU A C 1
ATOM 1459 O O . GLU A 1 187 ? -7.268 -15.858 12.291 1.00 66.62 187 GLU A O 1
ATOM 1464 N N . GLN A 1 188 ? -5.761 -14.320 11.668 1.00 71.75 188 GLN A N 1
ATOM 1465 C CA . GLN A 1 188 ? -6.632 -13.172 11.902 1.00 71.75 188 GLN A CA 1
ATOM 1466 C C . GLN A 1 188 ? -6.173 -11.947 11.113 1.00 71.75 188 GLN A C 1
ATOM 1468 O O . GLN A 1 188 ? -4.982 -11.745 10.855 1.00 71.75 188 GLN A O 1
ATOM 1473 N N . MET A 1 189 ? -7.117 -11.064 10.818 1.00 79.25 189 MET A N 1
ATOM 1474 C CA . MET A 1 189 ? -6.849 -9.689 10.418 1.00 79.25 189 MET A CA 1
ATOM 1475 C C . MET A 1 189 ? -6.947 -8.754 11.622 1.00 79.25 189 MET A C 1
ATOM 1477 O O . MET A 1 189 ? -7.896 -8.811 12.408 1.00 79.25 189 MET A O 1
ATOM 1481 N N . THR A 1 190 ? -5.982 -7.845 11.742 1.00 81.00 190 THR A N 1
ATOM 1482 C CA . THR A 1 190 ? -6.018 -6.774 12.744 1.00 81.00 190 THR A CA 1
ATOM 1483 C C . THR A 1 190 ? -6.087 -5.424 12.052 1.00 81.00 190 THR A C 1
ATOM 1485 O O . THR A 1 190 ? -5.257 -5.093 11.206 1.00 81.00 190 THR A O 1
ATOM 1488 N N . TRP A 1 191 ? -7.071 -4.621 12.438 1.00 84.69 191 TRP A N 1
ATOM 1489 C CA . TRP A 1 191 ? -7.214 -3.238 12.015 1.00 84.69 191 TRP A CA 1
ATOM 1490 C C . TRP A 1 191 ? -6.891 -2.307 13.178 1.00 84.69 191 TRP A C 1
ATOM 1492 O O . TRP A 1 191 ? -7.393 -2.491 14.284 1.00 84.69 191 TRP A O 1
ATOM 1502 N N . GLN A 1 192 ? -6.113 -1.261 12.928 1.00 85.00 192 GLN A N 1
ATOM 1503 C CA . GLN A 1 192 ? -5.816 -0.247 13.934 1.00 85.00 192 GLN A CA 1
ATOM 1504 C C . GLN A 1 192 ? -5.778 1.161 13.343 1.00 85.00 192 GLN A C 1
ATOM 1506 O O . GLN A 1 192 ? -5.438 1.374 12.179 1.00 85.00 192 GLN A O 1
ATOM 1511 N N . CYS A 1 193 ? -6.093 2.146 14.177 1.00 85.44 193 CYS A N 1
ATOM 1512 C CA . CYS A 1 193 ? -5.810 3.561 13.952 1.00 85.44 193 CYS A CA 1
ATOM 1513 C C . CYS A 1 193 ? -5.112 4.148 15.187 1.00 85.44 193 CYS A C 1
ATOM 1515 O O . CYS A 1 193 ? -4.698 3.401 16.064 1.00 85.44 193 CYS A O 1
ATOM 1517 N N . PHE A 1 194 ? -4.953 5.469 15.275 1.00 80.12 194 PHE A N 1
ATOM 1518 C CA . PHE A 1 194 ? -4.352 6.095 16.463 1.00 80.12 194 PHE A CA 1
ATOM 1519 C C . PHE A 1 194 ? -5.216 6.005 17.730 1.00 80.12 194 PHE A C 1
ATOM 1521 O O . PHE A 1 194 ? -4.690 6.141 18.826 1.00 80.12 194 PHE A O 1
ATOM 1528 N N . CYS A 1 195 ? -6.529 5.808 17.599 1.00 77.56 195 CYS A N 1
ATOM 1529 C CA . CYS A 1 195 ? -7.453 5.851 18.740 1.00 77.56 195 CYS A CA 1
ATOM 1530 C C . CYS A 1 195 ? -7.974 4.473 19.159 1.00 77.56 195 CYS A C 1
ATOM 1532 O O . CYS A 1 195 ? -8.540 4.329 20.238 1.00 77.56 195 CYS A O 1
ATOM 1534 N N . PHE A 1 196 ? -7.887 3.483 18.272 1.00 78.69 196 PHE A N 1
ATOM 1535 C CA . PHE A 1 196 ? -8.696 2.276 18.379 1.00 78.69 196 PHE A CA 1
ATOM 1536 C C . PHE A 1 196 ? -8.108 1.130 17.568 1.00 78.69 196 PHE A C 1
ATOM 1538 O O . PHE A 1 196 ? -7.589 1.358 16.469 1.00 78.69 196 PHE A O 1
ATOM 1545 N N . GLN A 1 197 ? -8.297 -0.088 18.064 1.00 80.56 197 GLN A N 1
ATOM 1546 C CA . GLN A 1 197 ? -7.931 -1.331 17.398 1.00 80.56 197 GLN A CA 1
ATOM 1547 C C . GLN A 1 197 ? -9.095 -2.324 17.410 1.00 80.56 197 GLN A C 1
ATOM 1549 O O . GLN A 1 197 ? -9.838 -2.404 18.380 1.00 80.56 197 GLN A O 1
ATOM 1554 N N . ALA A 1 198 ? -9.236 -3.100 16.339 1.00 79.44 198 ALA A N 1
ATOM 1555 C CA . ALA A 1 198 ? -10.170 -4.213 16.237 1.00 79.44 198 ALA A CA 1
ATOM 1556 C C . ALA A 1 198 ? -9.501 -5.411 15.560 1.00 79.44 198 ALA A C 1
ATOM 1558 O O . ALA A 1 198 ? -8.590 -5.260 14.745 1.00 79.44 198 ALA A O 1
ATOM 1559 N N . ASN A 1 199 ? -9.981 -6.600 15.885 1.00 80.56 199 ASN A N 1
ATOM 1560 C CA . ASN A 1 199 ? -9.620 -7.846 15.220 1.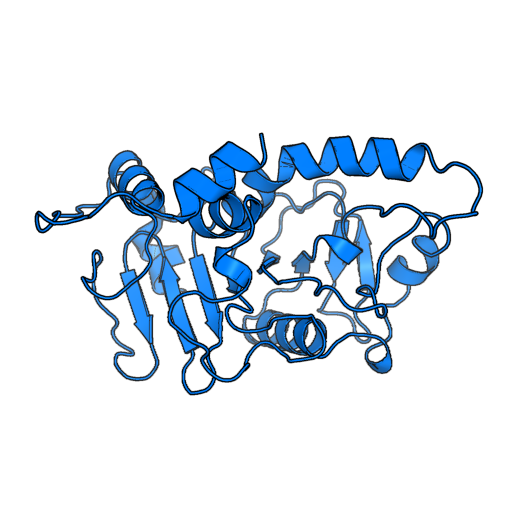00 80.56 199 ASN A CA 1
ATOM 1561 C C . ASN A 1 199 ? -10.865 -8.738 15.130 1.00 80.56 199 ASN A C 1
ATOM 1563 O O . ASN A 1 199 ? -11.948 -8.353 15.573 1.00 80.56 199 ASN A O 1
ATOM 1567 N N . GLU A 1 200 ? -10.721 -9.923 14.552 1.00 74.31 200 GLU A N 1
ATOM 1568 C CA . GLU A 1 200 ? -11.842 -10.850 14.351 1.00 74.31 200 GLU A CA 1
ATOM 1569 C C . GLU A 1 200 ? -12.439 -11.381 15.664 1.00 74.31 200 GLU A C 1
ATOM 1571 O O . GLU A 1 200 ? -13.637 -11.640 15.733 1.00 74.31 200 GLU A O 1
ATOM 1576 N N . LEU A 1 201 ? -11.631 -11.482 16.726 1.00 71.62 201 LEU A N 1
ATOM 1577 C CA . LEU A 1 201 ? -12.081 -11.912 18.056 1.00 71.62 201 LEU A CA 1
ATOM 1578 C C . LEU A 1 201 ? -12.797 -10.796 18.825 1.00 71.62 201 LEU A C 1
ATOM 1580 O O . LEU A 1 201 ? -13.619 -11.063 19.700 1.00 71.62 201 LEU A O 1
ATOM 1584 N N . VAL A 1 202 ? -12.496 -9.541 18.494 1.00 73.19 202 VAL A N 1
ATOM 1585 C CA . VAL A 1 202 ? -13.076 -8.345 19.105 1.00 73.19 202 VAL A CA 1
ATOM 1586 C C . VAL A 1 202 ? -13.528 -7.378 17.999 1.00 73.19 202 VAL A C 1
ATOM 1588 O O . VAL A 1 202 ? -12.904 -6.330 17.794 1.00 73.19 202 VAL A O 1
ATOM 1591 N N . PRO A 1 203 ? -14.631 -7.682 17.278 1.00 69.38 203 PRO A N 1
ATOM 1592 C CA . PRO A 1 203 ? -15.082 -6.873 16.140 1.00 69.38 203 PRO A CA 1
ATOM 1593 C C . PRO A 1 203 ? -15.503 -5.455 16.539 1.00 69.38 203 PRO A C 1
ATOM 1595 O O . PRO A 1 203 ? -15.328 -4.503 15.781 1.00 69.38 203 PRO A O 1
ATOM 1598 N N . GLY A 1 204 ? -16.033 -5.310 17.759 1.00 66.44 204 GLY A N 1
ATOM 1599 C CA . GLY A 1 204 ? -16.391 -4.024 18.361 1.00 66.44 204 GLY A CA 1
ATOM 1600 C C . GLY A 1 204 ? -15.190 -3.186 18.804 1.00 66.44 204 GLY A C 1
ATOM 1601 O O . GLY A 1 204 ? -15.402 -2.055 19.232 1.00 66.44 204 GLY A O 1
ATOM 1602 N N . GLY A 1 205 ? -13.978 -3.743 18.675 1.00 69.75 205 GLY A N 1
ATOM 1603 C CA . GLY A 1 205 ? -12.674 -3.188 19.024 1.00 69.75 205 GLY A CA 1
ATOM 1604 C C . GLY A 1 205 ? -12.537 -2.623 20.436 1.00 69.75 205 GLY A C 1
ATOM 1605 O O . GLY A 1 205 ? -13.423 -2.749 21.278 1.00 69.75 205 GLY A O 1
ATOM 1606 N N . GLN A 1 206 ? -11.368 -2.056 20.716 1.00 69.56 206 GLN A N 1
ATOM 1607 C CA . GLN A 1 206 ? -10.996 -1.501 22.015 1.00 69.56 206 GLN A CA 1
ATOM 1608 C C . GLN A 1 206 ? -10.187 -0.213 21.824 1.00 69.56 206 GLN A C 1
ATOM 1610 O O . GLN A 1 206 ? -9.449 -0.053 20.843 1.00 69.56 206 GLN A O 1
ATOM 1615 N N . SER A 1 207 ? -10.358 0.720 22.760 1.00 65.69 207 SER A N 1
ATOM 1616 C CA . SER A 1 207 ? -9.583 1.961 22.834 1.00 65.69 207 SER A CA 1
ATOM 1617 C C . SER A 1 207 ? -8.118 1.659 23.156 1.00 65.69 207 SER A C 1
ATOM 1619 O O . SER A 1 207 ? -7.829 0.735 23.913 1.00 65.69 207 SER A O 1
ATOM 1621 N N . LEU A 1 208 ? -7.197 2.436 22.585 1.00 64.38 208 LEU A N 1
ATOM 1622 C CA . LEU A 1 208 ? -5.759 2.323 22.857 1.00 64.38 208 LEU A CA 1
ATOM 1623 C C . LEU A 1 208 ? -5.347 3.142 24.102 1.00 64.38 208 LEU A C 1
ATOM 1625 O O . LEU A 1 208 ? -5.993 4.154 24.384 1.00 64.38 208 LEU A O 1
ATOM 1629 N N . PRO A 1 209 ? -4.274 2.746 24.822 1.00 52.31 209 PRO A N 1
ATOM 1630 C CA . PRO A 1 209 ? -3.308 1.701 24.471 1.00 52.31 209 PRO A CA 1
ATOM 1631 C C . PRO A 1 209 ? -3.744 0.300 24.933 1.00 52.31 209 PRO A C 1
ATOM 1633 O O . PRO A 1 209 ? -4.384 0.146 25.967 1.00 52.31 209 PRO A O 1
ATOM 1636 N N . LEU A 1 210 ? -3.369 -0.730 24.166 1.00 51.66 210 LEU A N 1
ATOM 1637 C CA . LEU A 1 210 ? -3.481 -2.132 24.579 1.00 51.66 210 LEU A CA 1
ATOM 1638 C C . LEU A 1 210 ? -2.102 -2.633 25.015 1.00 51.66 210 LEU A C 1
ATOM 1640 O O . LEU A 1 210 ? -1.141 -2.513 24.255 1.00 51.66 210 LEU A O 1
ATOM 1644 N N . ASP A 1 211 ? -2.021 -3.275 26.181 1.00 43.06 211 ASP A N 1
ATOM 1645 C CA . ASP A 1 211 ? -0.775 -3.803 26.772 1.00 43.06 211 ASP A CA 1
ATOM 1646 C C . ASP A 1 211 ? -0.043 -4.847 25.895 1.00 43.06 211 ASP A C 1
ATOM 1648 O O . ASP A 1 211 ? 1.104 -5.203 26.157 1.00 43.06 211 ASP A O 1
ATOM 1652 N N . TYR A 1 212 ? -0.695 -5.348 24.840 1.00 40.38 212 TYR A N 1
ATOM 1653 C CA . TYR A 1 212 ? -0.248 -6.492 24.038 1.00 40.38 212 TYR A CA 1
ATOM 1654 C C . TYR A 1 212 ? 0.221 -6.152 22.618 1.00 40.38 212 TYR A C 1
ATOM 1656 O O . TYR A 1 212 ? 0.519 -7.062 21.840 1.00 40.38 212 TYR A O 1
ATOM 1664 N N . VAL A 1 213 ? 0.290 -4.873 22.247 1.00 47.16 213 VAL A N 1
ATOM 1665 C CA . VAL A 1 213 ? 0.538 -4.477 20.854 1.00 47.16 213 VAL A CA 1
ATOM 1666 C C . VAL A 1 213 ? 1.866 -3.740 20.740 1.00 47.16 213 VAL A C 1
ATOM 1668 O O . VAL A 1 213 ? 2.182 -2.864 21.540 1.00 47.16 213 VAL A O 1
ATOM 1671 N N . TRP A 1 214 ? 2.648 -4.097 19.716 1.00 52.12 214 TRP A N 1
ATOM 1672 C CA . TRP A 1 214 ? 3.874 -3.411 19.291 1.00 52.12 214 TRP A CA 1
ATOM 1673 C C . TRP A 1 214 ? 3.551 -2.027 18.709 1.00 52.12 214 TRP A C 1
ATOM 1675 O O . TRP A 1 214 ? 3.837 -1.735 17.551 1.00 52.12 214 TRP A O 1
ATOM 1685 N N . ILE A 1 215 ? 2.931 -1.162 19.503 1.00 51.16 215 ILE A N 1
ATOM 1686 C CA . ILE A 1 215 ? 2.798 0.247 19.177 1.00 51.16 215 ILE A CA 1
ATOM 1687 C C . ILE A 1 215 ? 4.148 0.870 19.523 1.00 51.16 215 ILE A C 1
ATOM 1689 O O . ILE A 1 215 ? 4.552 0.842 20.690 1.00 51.16 215 ILE A O 1
ATOM 1693 N N . PRO A 1 216 ? 4.911 1.401 18.549 1.00 57.06 216 PRO A N 1
ATOM 1694 C CA . PRO A 1 216 ? 6.084 2.179 18.900 1.00 57.06 216 PRO A CA 1
ATOM 1695 C C . PRO A 1 216 ? 5.610 3.305 19.826 1.00 57.06 216 PRO A C 1
ATOM 1697 O O . PRO A 1 216 ? 4.643 3.974 19.462 1.00 57.06 216 PRO A O 1
ATOM 1700 N N . PRO A 1 217 ? 6.281 3.599 20.955 1.00 62.41 217 PRO A N 1
ATOM 1701 C CA . PRO A 1 217 ? 5.894 4.717 21.824 1.00 62.41 217 PRO A CA 1
ATOM 1702 C C . PRO A 1 217 ? 5.711 6.039 21.066 1.00 62.41 217 PRO A C 1
ATOM 1704 O O . PRO A 1 217 ? 4.957 6.911 21.476 1.00 62.41 217 PRO A O 1
ATOM 1707 N N . LEU A 1 218 ? 6.366 6.165 19.909 1.00 66.25 218 LEU A N 1
ATOM 1708 C CA . LEU A 1 218 ? 6.224 7.284 18.991 1.00 66.25 218 LEU A CA 1
ATOM 1709 C C . LEU A 1 218 ? 4.805 7.438 18.411 1.00 66.25 218 LEU A C 1
ATOM 1711 O O . LEU A 1 218 ? 4.338 8.561 18.260 1.00 66.25 218 LEU A O 1
ATOM 1715 N N . ARG A 1 219 ? 4.099 6.345 18.107 1.00 72.25 219 ARG A N 1
ATOM 1716 C CA . ARG A 1 219 ? 2.734 6.388 17.564 1.00 72.25 219 ARG A CA 1
ATOM 1717 C C . ARG A 1 219 ? 1.738 6.897 18.611 1.00 72.25 219 ARG A C 1
ATOM 1719 O O . ARG A 1 219 ? 0.902 7.735 18.280 1.00 72.25 219 ARG A O 1
ATOM 1726 N N . ASP A 1 220 ? 1.899 6.489 19.871 1.00 70.19 220 ASP A N 1
ATOM 1727 C CA . ASP A 1 220 ? 1.128 7.028 21.000 1.00 70.19 220 ASP A CA 1
ATOM 1728 C C . ASP A 1 220 ? 1.466 8.498 21.264 1.00 70.19 220 ASP A C 1
ATOM 1730 O O . ASP A 1 220 ? 0.573 9.315 21.485 1.00 70.19 220 ASP A O 1
ATOM 1734 N N . MET A 1 221 ? 2.747 8.876 21.183 1.00 70.06 221 MET A N 1
ATOM 1735 C CA . MET A 1 221 ? 3.165 10.280 21.277 1.00 70.06 221 MET A CA 1
ATOM 1736 C C . MET A 1 221 ? 2.525 11.141 20.181 1.00 70.06 221 MET A C 1
ATOM 1738 O O . MET A 1 221 ? 2.049 12.239 20.469 1.00 70.06 221 MET A O 1
ATOM 1742 N N . ILE A 1 222 ? 2.460 10.642 18.943 1.00 73.44 222 ILE A N 1
ATOM 1743 C CA . ILE A 1 222 ? 1.780 11.328 17.838 1.00 73.44 222 ILE A CA 1
ATOM 1744 C C . ILE A 1 222 ? 0.283 11.428 18.118 1.00 73.44 222 ILE A C 1
ATOM 1746 O O . ILE A 1 222 ? -0.276 12.518 18.009 1.00 73.44 222 ILE A O 1
ATOM 1750 N N . ALA A 1 223 ? -0.363 10.338 18.529 1.00 72.50 223 ALA A N 1
ATOM 1751 C CA . ALA A 1 223 ? -1.780 10.346 18.868 1.00 72.50 223 ALA A CA 1
ATOM 1752 C C . ALA A 1 223 ? -2.095 11.378 19.968 1.00 72.50 223 ALA A C 1
ATOM 1754 O O . ALA A 1 223 ? -3.013 12.181 19.801 1.00 72.50 223 ALA A O 1
ATOM 1755 N N . LYS A 1 224 ? -1.279 11.444 21.030 1.00 72.56 224 LYS A N 1
ATOM 1756 C CA . LYS A 1 224 ? -1.378 12.466 22.090 1.00 72.56 224 LYS A CA 1
ATOM 1757 C C . LYS A 1 224 ? -1.177 13.880 21.567 1.00 72.56 224 LYS A C 1
ATOM 1759 O O . LYS A 1 224 ? -1.972 14.757 21.885 1.00 72.56 224 LYS A O 1
ATOM 1764 N N . SER A 1 225 ? -0.160 14.103 20.730 1.00 74.62 225 SER A N 1
ATOM 1765 C CA . SER A 1 225 ? 0.079 15.417 20.109 1.00 74.62 225 SER A CA 1
ATOM 1766 C C . SER A 1 225 ? -1.099 15.883 19.245 1.00 74.62 225 SER A C 1
ATOM 1768 O O . SER A 1 225 ? -1.311 17.079 19.079 1.00 74.62 225 SER A O 1
ATOM 1770 N N . ARG A 1 226 ? -1.898 14.933 18.742 1.00 75.81 226 ARG A N 1
ATOM 1771 C CA . ARG A 1 226 ? -3.120 15.168 17.967 1.00 75.81 226 ARG A CA 1
ATOM 1772 C C . ARG A 1 226 ? -4.399 15.159 18.818 1.00 75.81 226 ARG A C 1
ATOM 1774 O O . ARG A 1 226 ? -5.490 15.191 18.261 1.00 75.81 226 ARG A O 1
ATOM 1781 N N . GLY A 1 227 ? -4.283 15.116 20.147 1.00 69.38 227 GLY A N 1
ATOM 1782 C CA . GLY A 1 227 ? -5.412 15.229 21.075 1.00 69.38 227 GLY A CA 1
ATOM 1783 C C . GLY A 1 227 ? -6.115 13.916 21.433 1.00 69.38 227 GLY A C 1
ATOM 1784 O O . GLY A 1 227 ? -7.236 13.957 21.933 1.00 69.38 227 GLY A O 1
ATOM 1785 N N . ALA A 1 228 ? -5.501 12.751 21.197 1.00 70.00 228 ALA A N 1
ATOM 1786 C CA . ALA A 1 228 ? -6.042 11.484 21.690 1.00 70.00 228 ALA A CA 1
ATOM 1787 C C . ALA A 1 228 ? -5.927 11.390 23.223 1.00 70.00 228 ALA A C 1
ATOM 1789 O O . ALA A 1 228 ? -4.844 11.580 23.783 1.00 70.00 228 ALA A O 1
ATOM 1790 N N . ALA A 1 229 ? -7.026 11.038 23.893 1.00 61.19 229 ALA A N 1
ATOM 1791 C CA . ALA A 1 229 ? -7.035 10.700 25.314 1.00 61.19 229 ALA A CA 1
ATOM 1792 C C . ALA A 1 229 ? -6.438 9.294 25.510 1.00 61.19 229 ALA A C 1
ATOM 1794 O O . ALA A 1 229 ? -7.147 8.297 25.425 1.00 61.19 229 ALA A O 1
ATOM 1795 N N . ILE A 1 230 ? -5.116 9.219 25.684 1.00 58.25 230 ILE A N 1
ATOM 1796 C CA . ILE A 1 230 ? -4.370 7.971 25.913 1.00 58.25 230 ILE A CA 1
ATOM 1797 C C . ILE A 1 230 ? -3.789 8.018 27.329 1.00 58.25 230 ILE A C 1
ATOM 1799 O O . ILE A 1 230 ? -2.859 8.790 27.590 1.00 58.25 230 ILE A O 1
ATOM 1803 N N . ASP A 1 231 ? -4.279 7.168 28.227 1.00 48.38 231 ASP A N 1
ATOM 1804 C CA . ASP A 1 231 ? -3.709 6.990 29.566 1.00 48.38 231 ASP A CA 1
ATOM 1805 C C . ASP A 1 231 ? -2.624 5.905 29.520 1.00 48.38 231 ASP A C 1
ATOM 1807 O O . ASP A 1 231 ? -2.874 4.772 29.118 1.00 48.38 231 ASP A O 1
ATOM 1811 N N . TYR A 1 232 ? -1.379 6.254 29.874 1.00 46.16 232 TYR A N 1
ATOM 1812 C CA . TYR A 1 232 ? -0.285 5.276 29.907 1.00 46.16 232 TYR A CA 1
ATOM 1813 C C . TYR A 1 232 ? -0.353 4.469 31.204 1.00 46.16 232 TYR A C 1
ATOM 1815 O O . TYR A 1 232 ? -0.205 5.038 32.287 1.00 46.16 232 TYR A O 1
ATOM 1823 N N . VAL A 1 233 ? -0.441 3.143 31.101 1.00 39.25 233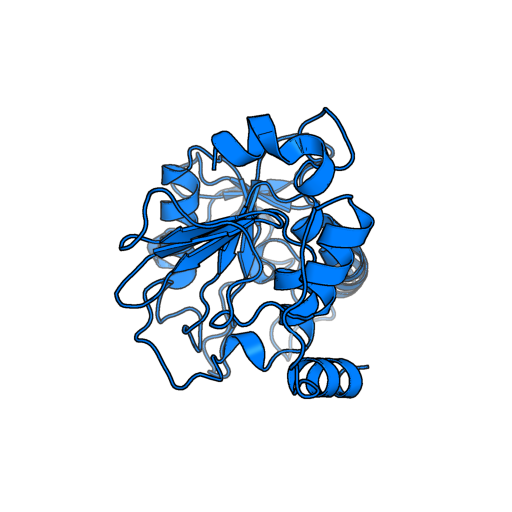 VAL A N 1
ATOM 1824 C CA . VAL A 1 233 ? -0.020 2.260 32.194 1.00 39.25 233 VAL A CA 1
ATOM 1825 C C . VAL A 1 233 ? 1.514 2.271 32.219 1.00 39.25 233 VAL A C 1
ATOM 1827 O O . VAL A 1 233 ? 2.178 2.025 31.210 1.00 39.25 233 VAL A O 1
ATOM 1830 N N . GLN A 1 234 ? 2.102 2.661 33.351 1.00 33.38 234 GLN A N 1
ATOM 1831 C CA . GLN A 1 234 ? 3.553 2.782 33.504 1.00 33.38 234 GLN A CA 1
ATOM 1832 C C . GLN A 1 234 ? 4.243 1.422 33.311 1.00 33.38 234 GLN A C 1
ATOM 1834 O O . GLN A 1 234 ? 4.060 0.520 34.122 1.00 33.38 234 GLN A O 1
ATOM 1839 N N . GLY A 1 235 ? 5.091 1.292 32.281 1.00 39.03 235 GLY A N 1
ATOM 1840 C CA . GLY A 1 235 ? 5.943 0.104 32.147 1.00 39.03 235 GLY A CA 1
ATOM 1841 C C . GLY A 1 235 ? 6.513 -0.223 30.765 1.00 39.03 235 GLY A C 1
ATOM 1842 O O . GLY A 1 235 ? 6.548 -1.394 30.413 1.00 39.03 235 GLY A O 1
ATOM 1843 N N . PHE A 1 236 ? 6.999 0.740 29.972 1.00 40.53 236 PHE A N 1
ATOM 1844 C CA . PHE A 1 236 ? 7.665 0.418 28.696 1.00 40.53 236 PHE A CA 1
ATOM 1845 C C . PHE A 1 236 ? 9.197 0.384 28.824 1.00 40.53 236 PHE A C 1
ATOM 1847 O O . PHE A 1 236 ? 9.841 1.391 29.126 1.00 40.53 236 PHE A O 1
ATOM 1854 N N . LYS A 1 237 ? 9.803 -0.782 28.557 1.00 39.22 237 LYS A N 1
ATOM 1855 C CA . LYS A 1 237 ? 11.262 -0.933 28.402 1.00 39.22 237 LYS A CA 1
ATOM 1856 C C . LYS A 1 237 ? 11.706 -0.453 27.010 1.00 39.22 237 LYS A C 1
ATOM 1858 O O . LYS A 1 237 ? 11.042 -0.711 26.014 1.00 39.22 237 LYS A O 1
ATOM 1863 N N . LYS A 1 238 ? 12.848 0.249 26.960 1.00 38.84 238 LYS A N 1
ATOM 1864 C CA . LYS A 1 238 ? 13.486 0.825 25.756 1.00 38.84 238 LYS A CA 1
ATOM 1865 C C . LYS A 1 238 ? 13.621 -0.189 24.600 1.00 38.84 238 LYS A C 1
ATOM 1867 O O . LYS A 1 238 ? 14.027 -1.327 24.804 1.00 38.84 238 LYS A O 1
ATOM 1872 N N . ASN A 1 239 ? 13.294 0.287 23.396 1.00 48.19 239 ASN A N 1
ATOM 1873 C CA . ASN A 1 239 ? 12.954 -0.465 22.182 1.00 48.19 239 ASN A CA 1
ATOM 1874 C C . ASN A 1 239 ? 14.132 -0.824 21.256 1.00 48.19 239 ASN A C 1
ATOM 1876 O O . ASN A 1 239 ? 14.917 0.047 20.892 1.00 48.19 239 ASN A O 1
ATOM 1880 N N . MET A 1 240 ? 14.106 -2.044 20.701 1.00 47.41 240 MET A N 1
ATOM 1881 C CA . MET A 1 240 ? 14.995 -2.524 19.622 1.00 47.41 240 MET A CA 1
ATOM 1882 C C . MET A 1 240 ? 14.815 -1.801 18.270 1.00 47.41 240 MET A C 1
ATOM 1884 O O . MET A 1 240 ? 15.764 -1.714 17.493 1.00 47.41 240 MET A O 1
ATOM 1888 N N . ILE A 1 241 ? 13.617 -1.288 17.959 1.00 41.28 241 ILE A N 1
ATOM 1889 C CA . ILE A 1 241 ? 13.338 -0.597 16.682 1.00 41.28 241 ILE A CA 1
ATOM 1890 C C . ILE A 1 241 ? 14.024 0.775 16.622 1.00 41.28 241 ILE A C 1
ATOM 1892 O O . ILE A 1 241 ? 14.569 1.146 15.585 1.00 41.28 241 ILE A O 1
ATOM 1896 N N . TRP A 1 242 ? 14.061 1.501 17.743 1.00 40.47 242 TRP A N 1
ATOM 1897 C CA . TRP A 1 242 ? 14.803 2.761 17.852 1.00 40.47 242 TRP A CA 1
ATOM 1898 C C . TRP A 1 242 ? 16.306 2.554 17.621 1.00 40.47 242 TRP A C 1
ATOM 1900 O O . TRP A 1 242 ? 16.946 3.364 16.951 1.00 40.47 242 TRP A O 1
ATOM 1910 N N . ASP A 1 243 ? 16.853 1.441 18.116 1.00 44.09 243 ASP A N 1
ATOM 1911 C CA . ASP A 1 243 ? 18.249 1.068 17.884 1.00 44.09 243 ASP A CA 1
ATOM 1912 C C . ASP A 1 243 ? 18.505 0.642 16.430 1.00 44.09 243 ASP A C 1
ATOM 1914 O O . ASP A 1 243 ? 19.570 0.930 15.886 1.00 44.09 243 ASP A O 1
ATOM 1918 N N . ALA A 1 244 ? 17.543 -0.017 15.774 1.00 42.41 244 ALA A N 1
ATOM 1919 C CA . ALA A 1 244 ? 17.634 -0.363 14.355 1.00 42.41 244 ALA A CA 1
ATOM 1920 C C . ALA A 1 244 ? 17.570 0.877 13.446 1.00 42.41 244 ALA A C 1
ATOM 1922 O O . ALA A 1 244 ? 18.329 0.955 12.482 1.00 42.41 244 ALA A O 1
ATOM 1923 N N . TRP A 1 245 ? 16.716 1.854 13.770 1.00 39.62 245 TRP A N 1
ATOM 1924 C CA . TRP A 1 245 ? 16.624 3.126 13.048 1.00 39.62 245 TRP A CA 1
ATOM 1925 C C . TRP A 1 245 ? 17.904 3.959 13.194 1.00 39.62 245 TRP A C 1
ATOM 1927 O O . TRP A 1 245 ? 18.472 4.374 12.188 1.00 39.62 245 TRP A O 1
ATOM 1937 N N . ARG A 1 246 ? 18.441 4.104 14.417 1.00 40.06 246 ARG A N 1
ATOM 1938 C CA . ARG A 1 246 ? 19.725 4.803 14.642 1.00 40.06 246 ARG A CA 1
ATOM 1939 C C . ARG A 1 246 ? 20.906 4.195 13.892 1.00 40.06 246 ARG A C 1
ATOM 1941 O O . ARG A 1 246 ? 21.816 4.927 13.547 1.00 40.06 246 ARG A O 1
ATOM 1948 N N . LYS A 1 247 ? 20.927 2.875 13.695 1.00 43.25 247 LYS A N 1
ATOM 1949 C CA . LYS A 1 247 ? 22.015 2.180 12.984 1.00 43.25 247 LYS A CA 1
ATOM 1950 C C . LYS A 1 247 ? 21.956 2.336 11.461 1.00 43.25 247 LYS A C 1
ATOM 1952 O O . LYS A 1 247 ? 22.888 1.903 10.792 1.00 43.25 247 LYS A O 1
ATOM 1957 N N . ALA A 1 248 ? 20.850 2.848 10.922 1.00 40.88 248 ALA A N 1
ATOM 1958 C CA . ALA A 1 248 ? 20.648 3.035 9.486 1.00 40.88 248 ALA A CA 1
ATOM 1959 C C . ALA A 1 248 ? 20.844 4.490 9.019 1.00 40.88 248 ALA A C 1
ATOM 1961 O O . ALA A 1 248 ? 20.818 4.724 7.811 1.00 40.88 248 ALA A O 1
ATOM 1962 N N . LEU A 1 249 ? 21.021 5.426 9.961 1.00 32.81 249 LEU A N 1
ATOM 1963 C CA . LEU A 1 249 ? 21.550 6.776 9.733 1.00 32.81 249 LEU A CA 1
ATOM 1964 C C . LEU A 1 249 ? 23.082 6.738 9.744 1.00 32.81 249 LEU A C 1
ATOM 1966 O O . LEU A 1 249 ? 23.678 7.496 8.952 1.00 32.81 249 LEU A O 1
#

Foldseek 3Di:
DVCCVPPVCLQLNQPDPFAAQDAQWWWFLVDVQIAIDGRVRDGFAEEEEQEAQADDPCGADAAAPVCNVVRRVGDHPVSHAQQVNQQSVVCVVVVHRTYDDCRYGQHDDDPPPDDDDVVSVVRCVVRVVCVLVNQQNHPEYEYLQQDNHRNQHQLHEDDPPCHNSLLALCSCSNQQNHQWYWHHYNPKIKIDGLFWIDIPVRNVTDGDDDPPDPDPVNSPVSSVVSPHPHDDDPDDDDDPSVVSNVVVD

Sequence (249 aa):
MEKCLQEHKAVCGAVSNFPPTLPKRVINVASDPPSLYIGSGKRCPYAILSHCWGRNKLKPIRTTSDNLSDRCKAIPWDIMPKTYQDAVTATRGLNIKYLWIDSLCILQKRKSGGPSDPDSTKDWLEESLKMEDYYGNATITIEASYATDDTIGCFAKRGPPNAPLNRRAWCLQESTMSARILSFEAEQMTWQCFCFQANELVPGGQSLPLDYVWIPPLRDMIAKSRGAAIDYVQGFKKNMIWDAWRKAL

Radius of gyration: 18.02 Å; chains: 1; bounding box: 43×36×54 Å

pLDDT: mean 77.3, std 17.11, range [32.81, 97.88]